Protein AF-A0A7U6KNL9-F1 (afdb_monomer_lite)

Sequence (280 aa):
MYNLFEADDAWLDKIEAFGQPPAIARVVELLAQQKLQDEEWSIAIENPKFKTLRSQWLRAWLLGAISHPNTAQYSGQFRGKLAENDYDLYEKLLVWFQAEKTQPNPLILATSKDIKVATSLAWPTDLTLWFQVIIFILEDTPSLPENIYPRVVDVFKVFQNLAINFENATQPSQVVIEFSSKILQIALDWLSEIEGIKDHPSTHNWQLVNDITGFKDALRNLIIVSANSNPTFIQTYLNRLLDLDEIPNEIFKHIIQLSGFIVQKHADLIVEFCLKKIIV

Foldseek 3Di:
DVVLVVCVLCSLVVCVVVVNDLVCLQVLLCVLLVCLVPLNLLVSLPPCSCVVDPVSNNLSNLQSLLQRPPNVVSVVSNVVSCPPPLNPSVLVSLVSCLVPQKDFQVVCCVPPVPRVNSVVLIAGNDVVSLVSVLVVCLVCVVPHAPQSVVSVLSSLSRLLSVLLPQVPDPDRDPSSLVSLVSSLVVLLLVLCCLVVQPPNDNPHDCVSHPCSPVSNLSSVCSQLSCCVVCVVSVVVNLVSQLPDQARDPVNLVSCVVSVVSNCVPCVVSNVSSVVRNVVD

pLDDT: mean 90.53, std 7.94, range [49.81, 98.31]

Secondary structure (DSSP, 8-state):
-HHHHTTGGGHHHHHHHTT--GGGHHHHHHHHHHHGGGSHHHHHTT-THHHHS-THHHHHHHHHHHT-TTGGGGHHHHHHHHTTGGGHHHHHHHHHHHHHSEE--HHHHHHT--HHHHHHT-EES-HHHHHHHHHHHHHHGGGS-GGGHHHHHHHHHHHHHHHHHHTTSSS--HHHHHHHHHHHHHHHHHHHHHTT-TT----S-GGG-TTHHHHHHHHHHHHHHTTTTSHHHHHHHHHHHHTSSS--HHHHHHHHHTHHHHHHHHHHHHHHHHHHHHH-

Structure (mmCIF, N/CA/C/O backbone):
data_AF-A0A7U6KNL9-F1
#
_entry.id   AF-A0A7U6KNL9-F1
#
loop_
_atom_site.group_PDB
_atom_site.id
_atom_site.type_symbol
_atom_site.label_atom_id
_atom_site.label_alt_id
_atom_site.label_comp_id
_atom_site.label_asym_id
_atom_site.label_entity_id
_atom_site.label_seq_id
_atom_site.pdbx_PDB_ins_code
_atom_site.Cartn_x
_atom_site.Cartn_y
_atom_site.Cartn_z
_atom_site.occupancy
_atom_site.B_iso_or_equiv
_atom_site.auth_seq_id
_atom_site.auth_comp_id
_atom_site.auth_asym_id
_atom_site.auth_atom_id
_atom_site.pdbx_PDB_model_num
ATOM 1 N N . MET A 1 1 ? 22.794 -10.786 -21.747 1.00 49.81 1 MET A N 1
ATOM 2 C CA . MET A 1 1 ? 23.034 -9.676 -20.801 1.00 49.81 1 MET A CA 1
ATOM 3 C C . MET A 1 1 ? 23.839 -8.573 -21.481 1.00 49.81 1 MET A C 1
ATOM 5 O O . MET A 1 1 ? 23.296 -7.491 -21.616 1.00 49.81 1 MET A O 1
ATOM 9 N N . TYR A 1 2 ? 25.024 -8.878 -22.032 1.00 54.47 2 TYR A N 1
ATOM 10 C CA . TYR A 1 2 ? 25.853 -7.948 -22.826 1.00 54.47 2 TYR A CA 1
ATOM 11 C C . TYR A 1 2 ? 25.083 -7.190 -23.932 1.00 54.47 2 TYR A C 1
ATOM 13 O O . TYR A 1 2 ? 25.152 -5.971 -24.013 1.00 54.47 2 TYR A O 1
ATOM 21 N N . ASN A 1 3 ? 24.225 -7.881 -24.692 1.00 60.50 3 ASN A N 1
ATOM 22 C CA . ASN A 1 3 ? 23.563 -7.274 -25.854 1.00 60.50 3 ASN A CA 1
ATOM 23 C C . ASN A 1 3 ? 22.540 -6.161 -25.560 1.00 60.50 3 ASN A C 1
ATOM 25 O O . ASN A 1 3 ? 22.215 -5.440 -26.500 1.00 60.50 3 ASN A O 1
ATOM 29 N N . LEU A 1 4 ? 21.974 -6.050 -24.347 1.00 66.44 4 LEU A N 1
ATOM 30 C CA . LEU A 1 4 ? 21.009 -4.979 -24.026 1.00 66.44 4 LEU A CA 1
ATOM 31 C C . LEU A 1 4 ? 21.718 -3.709 -23.555 1.00 66.44 4 LEU A C 1
ATOM 33 O O . LEU A 1 4 ? 21.306 -2.629 -23.951 1.00 66.44 4 LEU A O 1
ATOM 37 N N . PHE A 1 5 ? 22.807 -3.844 -22.794 1.00 63.31 5 PHE A N 1
ATOM 38 C CA . PHE A 1 5 ? 23.654 -2.709 -22.422 1.00 63.31 5 PHE A CA 1
ATOM 39 C C . PHE A 1 5 ? 24.341 -2.093 -23.647 1.00 63.31 5 PHE A C 1
ATOM 41 O O . PHE A 1 5 ? 24.381 -0.882 -23.763 1.00 63.31 5 PHE A O 1
ATOM 48 N N . GLU A 1 6 ? 24.779 -2.908 -24.612 1.00 65.88 6 GLU A N 1
ATOM 49 C CA . GLU A 1 6 ? 25.319 -2.426 -25.899 1.00 65.88 6 GLU A CA 1
ATOM 50 C C . GLU A 1 6 ? 24.247 -1.904 -26.871 1.00 65.88 6 GLU A C 1
ATOM 52 O O . GLU A 1 6 ? 24.549 -1.536 -28.003 1.00 65.88 6 GLU A O 1
ATOM 57 N N . ALA A 1 7 ? 22.962 -2.000 -26.523 1.00 65.56 7 ALA A N 1
ATOM 58 C CA . ALA A 1 7 ? 21.892 -1.518 -27.389 1.00 65.56 7 ALA A CA 1
ATOM 59 C C . ALA A 1 7 ? 21.593 -0.032 -27.208 1.00 65.56 7 ALA A C 1
ATOM 61 O O . ALA A 1 7 ? 20.783 0.475 -27.981 1.00 65.56 7 ALA A O 1
ATOM 62 N N . ASP A 1 8 ? 22.184 0.606 -26.192 1.00 72.56 8 ASP A N 1
ATOM 63 C CA . ASP A 1 8 ? 21.869 1.963 -25.752 1.00 72.56 8 ASP A CA 1
ATOM 64 C C . ASP A 1 8 ? 20.350 2.202 -25.787 1.00 72.56 8 ASP A C 1
ATOM 66 O O . ASP A 1 8 ? 19.601 1.466 -25.140 1.00 72.56 8 ASP A O 1
ATOM 70 N N . ASP A 1 9 ? 19.872 3.150 -26.591 1.00 73.19 9 ASP A N 1
ATOM 71 C CA . ASP A 1 9 ? 18.456 3.530 -26.673 1.00 73.19 9 ASP A CA 1
ATOM 72 C C . ASP A 1 9 ? 17.565 2.523 -27.431 1.00 73.19 9 ASP A C 1
ATOM 74 O O . ASP A 1 9 ? 16.339 2.556 -27.312 1.00 73.19 9 ASP A O 1
ATOM 78 N N . ALA A 1 10 ? 18.154 1.582 -28.179 1.00 83.00 10 ALA A N 1
ATOM 79 C CA . ALA A 1 10 ? 17.441 0.597 -29.005 1.00 83.00 10 ALA A CA 1
ATOM 80 C C . ALA A 1 10 ? 17.184 -0.745 -28.287 1.00 83.00 10 ALA A C 1
ATOM 82 O O . ALA A 1 10 ? 16.854 -1.761 -28.914 1.00 83.00 10 ALA A O 1
ATOM 83 N N . TRP A 1 11 ? 17.344 -0.800 -26.962 1.00 87.88 11 TRP A N 1
ATOM 84 C CA . TRP A 1 11 ? 17.185 -2.039 -26.194 1.00 87.88 11 TRP A CA 1
ATOM 85 C C . TRP A 1 11 ? 15.771 -2.636 -26.301 1.00 87.88 11 TRP A C 1
ATOM 87 O O . TRP A 1 11 ? 15.637 -3.858 -26.379 1.00 87.88 11 TRP A O 1
ATOM 97 N N . LEU A 1 12 ? 14.725 -1.804 -26.388 1.00 89.00 12 LEU A N 1
ATOM 98 C CA . LEU A 1 12 ? 13.336 -2.253 -26.564 1.00 89.00 12 LEU A CA 1
ATOM 99 C C . LEU A 1 12 ? 13.120 -2.977 -27.904 1.00 89.00 12 LEU A C 1
ATOM 101 O O . LEU A 1 12 ? 12.420 -3.991 -27.943 1.00 89.00 12 LEU A O 1
ATOM 105 N N . ASP A 1 13 ? 13.776 -2.532 -28.979 1.00 89.19 13 ASP A N 1
ATOM 106 C CA . ASP A 1 13 ? 13.714 -3.196 -30.288 1.00 89.19 13 ASP A CA 1
ATOM 107 C C . ASP A 1 13 ? 14.408 -4.558 -30.264 1.00 89.19 13 ASP A C 1
ATOM 109 O O . ASP A 1 13 ? 13.907 -5.533 -30.829 1.00 89.19 13 ASP A O 1
ATOM 113 N N . LYS A 1 14 ? 15.530 -4.670 -29.542 1.00 87.94 14 LYS A N 1
ATOM 114 C CA . LYS A 1 14 ? 16.179 -5.970 -29.329 1.00 87.94 14 LYS A CA 1
ATOM 115 C C . LYS A 1 14 ? 15.264 -6.923 -28.559 1.00 87.94 14 LYS A C 1
ATOM 117 O O . LYS A 1 14 ? 15.165 -8.091 -28.928 1.00 87.94 14 LYS A O 1
ATOM 122 N N . ILE A 1 15 ? 14.573 -6.451 -27.519 1.00 88.19 15 ILE A N 1
ATOM 123 C CA . ILE A 1 15 ? 13.612 -7.272 -26.764 1.00 88.19 15 ILE A CA 1
ATOM 124 C C . ILE A 1 15 ? 12.489 -7.797 -27.664 1.00 88.19 15 ILE A C 1
ATOM 126 O O . ILE A 1 15 ? 12.127 -8.975 -27.567 1.00 88.19 15 ILE A O 1
ATOM 130 N N . GLU A 1 16 ? 11.954 -6.945 -28.538 1.00 89.94 16 GLU A N 1
ATOM 131 C CA . GLU A 1 16 ? 10.941 -7.331 -29.519 1.00 89.94 16 GLU A CA 1
ATOM 132 C C . GLU A 1 16 ? 11.472 -8.397 -30.486 1.00 89.94 16 GLU A C 1
ATOM 134 O O . GLU A 1 16 ? 10.843 -9.446 -30.641 1.00 89.94 16 GLU A O 1
ATOM 139 N N . ALA A 1 17 ? 12.666 -8.185 -31.048 1.00 88.81 17 ALA A N 1
ATOM 140 C CA . ALA A 1 17 ? 13.315 -9.118 -31.969 1.00 88.81 17 ALA A CA 1
ATOM 141 C C . ALA A 1 17 ? 13.610 -10.490 -31.332 1.00 88.81 17 ALA A C 1
ATOM 143 O O . ALA A 1 17 ? 13.529 -11.517 -32.005 1.00 88.81 17 ALA A O 1
ATOM 144 N N . PHE A 1 18 ? 13.903 -10.531 -30.028 1.00 86.25 18 PHE A N 1
ATOM 145 C CA . PHE A 1 18 ? 14.090 -11.779 -29.278 1.00 86.25 18 PHE A CA 1
ATOM 146 C C . PHE A 1 18 ? 12.775 -12.463 -28.861 1.00 86.25 18 PHE A C 1
ATOM 148 O O . PHE A 1 18 ? 12.814 -13.487 -28.178 1.00 86.25 18 PHE A O 1
ATOM 155 N N . GLY A 1 19 ? 11.610 -11.928 -29.240 1.00 86.94 19 GLY A N 1
ATOM 156 C CA . GLY A 1 19 ? 10.308 -12.521 -28.923 1.00 86.94 19 GLY A CA 1
ATOM 157 C C . GLY A 1 19 ? 9.830 -12.273 -27.488 1.00 86.94 19 GLY A C 1
ATOM 158 O O . GLY A 1 19 ? 8.930 -12.963 -27.010 1.00 86.94 19 GLY A O 1
ATOM 159 N N . GLN A 1 20 ? 10.400 -11.280 -26.798 1.00 89.06 20 GLN A N 1
ATOM 160 C CA . GLN A 1 20 ? 9.985 -10.836 -25.463 1.00 89.06 20 GLN A CA 1
ATOM 161 C C . GLN A 1 20 ? 10.053 -11.916 -24.343 1.00 89.06 20 GLN A C 1
ATOM 163 O O . GLN A 1 20 ? 9.076 -12.094 -23.602 1.00 89.06 20 GLN A O 1
ATOM 168 N N . PRO A 1 21 ? 11.184 -12.630 -24.157 1.00 87.75 21 PRO A N 1
ATOM 169 C CA . PRO A 1 21 ? 11.292 -13.700 -23.163 1.00 87.75 21 PRO A CA 1
ATOM 170 C C . PRO A 1 21 ? 11.247 -13.152 -21.720 1.00 87.75 21 PRO A C 1
ATOM 172 O O . PRO A 1 21 ? 12.104 -12.356 -21.360 1.00 87.75 21 PRO A O 1
ATOM 175 N N . PRO A 1 22 ? 10.338 -13.593 -20.828 1.00 85.50 22 PRO A N 1
ATOM 176 C CA . PRO A 1 22 ? 10.227 -13.033 -19.469 1.00 85.50 22 PRO A CA 1
ATOM 177 C C . PRO A 1 22 ? 11.512 -13.099 -18.626 1.00 85.50 22 PRO A C 1
ATOM 179 O O . PRO A 1 22 ? 11.735 -12.248 -17.772 1.00 85.50 22 PRO A O 1
ATOM 182 N N . ALA A 1 23 ? 12.394 -14.066 -18.899 1.00 86.31 23 ALA A N 1
ATOM 183 C CA . ALA A 1 23 ? 13.652 -14.263 -18.177 1.00 86.31 23 ALA A CA 1
ATOM 184 C C . ALA A 1 23 ? 14.606 -13.050 -18.213 1.00 86.31 23 ALA A C 1
ATOM 186 O O . ALA A 1 23 ? 15.488 -12.951 -17.363 1.00 86.31 23 ALA A O 1
ATOM 187 N N . ILE A 1 24 ? 14.446 -12.120 -19.165 1.00 87.81 24 ILE A N 1
ATOM 188 C CA . ILE A 1 24 ? 15.280 -10.908 -19.234 1.00 87.81 24 ILE A CA 1
ATOM 189 C C . ILE A 1 24 ? 14.706 -9.720 -18.447 1.00 87.81 24 ILE A C 1
ATOM 191 O O . ILE A 1 24 ? 15.348 -8.673 -18.419 1.00 87.81 24 ILE A O 1
ATOM 195 N N . ALA A 1 25 ? 13.551 -9.856 -17.781 1.00 90.19 25 ALA A N 1
ATOM 196 C CA . ALA A 1 25 ? 12.958 -8.780 -16.978 1.00 90.19 25 ALA A CA 1
ATOM 197 C C . ALA A 1 25 ? 13.943 -8.227 -15.938 1.00 90.19 25 ALA A C 1
ATOM 199 O O . ALA A 1 25 ? 14.099 -7.016 -15.824 1.00 90.19 25 ALA A O 1
ATOM 200 N N . ARG A 1 26 ? 14.718 -9.103 -15.285 1.00 91.00 26 ARG A N 1
ATOM 201 C CA . ARG A 1 26 ? 15.759 -8.681 -14.340 1.00 91.00 26 ARG A CA 1
ATOM 202 C C . ARG A 1 26 ? 16.843 -7.809 -14.983 1.00 91.00 26 ARG A C 1
ATOM 204 O O . ARG A 1 26 ? 17.383 -6.926 -14.331 1.00 91.00 26 ARG A O 1
ATOM 211 N N . VAL A 1 27 ? 17.171 -8.036 -16.255 1.00 91.44 27 VAL A N 1
ATOM 212 C CA . VAL A 1 27 ? 18.142 -7.197 -16.977 1.00 91.44 27 VAL A CA 1
ATOM 213 C C . VAL A 1 27 ? 17.560 -5.807 -17.228 1.00 91.44 27 VAL A C 1
ATOM 215 O O . VAL A 1 27 ? 18.276 -4.825 -17.090 1.00 91.44 27 VAL A O 1
ATOM 218 N N . VAL A 1 28 ? 16.264 -5.723 -17.537 1.00 93.31 28 VAL A N 1
ATOM 219 C CA . VAL A 1 28 ? 15.553 -4.446 -17.693 1.00 93.31 28 VAL A CA 1
ATOM 220 C C . VAL 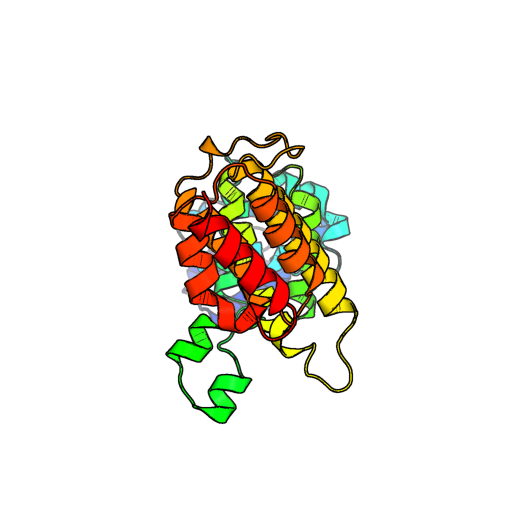A 1 28 ? 15.478 -3.689 -16.369 1.00 93.31 28 VAL A C 1
ATOM 222 O O . VAL A 1 28 ? 15.725 -2.489 -16.356 1.00 93.31 28 VAL A O 1
ATOM 225 N N . GLU A 1 29 ? 15.217 -4.376 -15.252 1.00 94.38 29 GLU A N 1
ATOM 226 C CA . GLU A 1 29 ? 15.249 -3.756 -13.921 1.00 94.38 29 GLU A CA 1
ATOM 227 C C . GLU A 1 29 ? 16.629 -3.155 -13.606 1.00 94.38 29 GLU A C 1
ATOM 229 O O . GLU A 1 29 ? 16.718 -2.022 -13.142 1.00 94.38 29 GLU A O 1
ATOM 234 N N . LEU A 1 30 ? 17.711 -3.892 -13.886 1.00 92.75 30 LEU A N 1
ATOM 235 C CA . LEU A 1 30 ? 19.083 -3.415 -13.674 1.00 92.75 30 LEU A CA 1
ATOM 236 C C . LEU A 1 30 ? 19.443 -2.251 -14.606 1.00 92.75 30 LEU A C 1
ATOM 238 O O . LEU A 1 30 ? 20.117 -1.314 -14.182 1.00 92.75 30 LEU A O 1
ATOM 242 N N . LEU A 1 31 ? 18.978 -2.286 -15.857 1.00 92.44 31 LEU A N 1
ATOM 243 C CA . LEU A 1 31 ? 19.151 -1.174 -16.788 1.00 92.44 31 LEU A CA 1
ATOM 244 C C . LEU A 1 31 ? 18.415 0.075 -16.286 1.00 92.44 31 LEU A C 1
ATOM 246 O O . LEU A 1 31 ? 18.989 1.157 -16.302 1.00 92.44 31 LEU A O 1
ATOM 250 N N . ALA A 1 32 ? 17.188 -0.073 -15.781 1.00 93.62 32 ALA A N 1
ATOM 251 C CA . ALA A 1 32 ? 16.436 1.035 -15.199 1.00 93.62 32 ALA A CA 1
ATOM 252 C C . ALA A 1 32 ? 17.157 1.647 -13.992 1.00 93.62 32 ALA A C 1
ATOM 254 O O . ALA A 1 32 ? 17.228 2.866 -13.876 1.00 93.62 32 ALA A O 1
ATOM 255 N N . GLN A 1 33 ? 17.736 0.808 -13.128 1.00 92.88 33 GLN A N 1
ATOM 256 C CA . GLN A 1 33 ? 18.556 1.250 -11.997 1.00 92.88 33 GLN A CA 1
ATOM 257 C C . GLN A 1 33 ? 19.766 2.063 -12.447 1.00 92.88 33 GLN A C 1
ATOM 259 O O . GLN A 1 33 ? 20.030 3.120 -11.884 1.00 92.88 33 GLN A O 1
ATOM 264 N N . GLN A 1 34 ? 20.487 1.591 -13.463 1.00 91.12 34 GLN A N 1
ATOM 265 C CA . GLN A 1 34 ? 21.631 2.318 -14.002 1.00 91.12 34 GLN A CA 1
ATOM 266 C C . GLN A 1 34 ? 21.198 3.660 -14.605 1.00 91.12 34 GLN A C 1
ATOM 268 O O . GLN A 1 34 ? 21.754 4.695 -14.264 1.00 91.12 34 GLN A O 1
ATOM 273 N N . LYS A 1 35 ? 20.176 3.648 -15.465 1.00 90.88 35 LYS A N 1
ATOM 274 C CA . LYS A 1 35 ? 19.703 4.832 -16.198 1.00 90.88 35 LYS A CA 1
ATOM 275 C C . LYS A 1 35 ? 19.057 5.875 -15.285 1.00 90.88 35 LYS A C 1
ATOM 277 O O . LYS A 1 35 ? 18.982 7.043 -15.650 1.00 90.88 35 LYS A O 1
ATOM 282 N N . LEU A 1 36 ? 18.626 5.475 -14.087 1.00 91.81 36 LEU A N 1
ATOM 283 C CA . LEU A 1 36 ? 18.156 6.402 -13.061 1.00 91.81 36 LEU A CA 1
ATOM 284 C C . LEU A 1 36 ? 19.279 7.328 -12.573 1.00 91.81 36 LEU A C 1
ATOM 286 O O . LEU A 1 36 ? 18.993 8.415 -12.087 1.00 91.81 36 LEU A O 1
ATOM 290 N N . GLN A 1 37 ? 20.550 6.947 -12.712 1.00 87.88 37 GLN A N 1
ATOM 291 C CA . GLN A 1 37 ? 21.666 7.768 -12.237 1.00 87.88 37 GLN A CA 1
ATOM 292 C C . GLN A 1 37 ? 21.904 9.018 -13.100 1.00 87.88 37 GLN A C 1
ATOM 294 O O . GLN A 1 37 ? 22.366 10.025 -12.568 1.00 87.88 37 GLN A O 1
ATOM 299 N N . ASP A 1 38 ? 21.513 8.974 -14.379 1.00 80.81 38 ASP A N 1
ATOM 300 C CA . ASP A 1 38 ? 21.922 9.937 -15.412 1.00 80.81 38 ASP A CA 1
ATOM 301 C C . ASP A 1 38 ? 20.737 10.682 -16.075 1.00 80.81 38 ASP A C 1
ATOM 303 O O . ASP A 1 38 ? 20.850 11.143 -17.204 1.00 80.81 38 ASP A O 1
ATOM 307 N N . GLU A 1 39 ? 19.568 10.774 -15.424 1.00 80.19 39 GLU A N 1
ATOM 308 C CA . GLU A 1 39 ? 18.302 11.350 -15.960 1.00 80.19 39 GLU A CA 1
ATOM 309 C C . GLU A 1 39 ? 17.701 10.642 -17.192 1.00 80.19 39 GLU A C 1
ATOM 311 O O . GLU A 1 39 ? 16.533 10.841 -17.544 1.00 80.19 39 GLU A O 1
ATOM 316 N N . GLU A 1 40 ? 18.449 9.727 -17.805 1.00 87.62 40 GLU A N 1
ATOM 317 C CA . GLU A 1 40 ? 18.028 8.928 -18.953 1.00 87.62 40 GLU A CA 1
ATOM 318 C C . GLU A 1 40 ? 16.816 8.039 -18.646 1.00 87.62 40 GLU A C 1
ATOM 320 O O . GLU A 1 40 ? 16.051 7.699 -19.552 1.00 87.62 40 GLU A O 1
ATOM 325 N N . TRP A 1 41 ? 16.590 7.689 -17.373 1.00 92.94 41 TRP A N 1
ATOM 326 C CA . TRP A 1 41 ? 15.425 6.900 -16.979 1.00 92.94 41 TRP A CA 1
ATOM 327 C C . TRP A 1 41 ? 14.098 7.573 -17.349 1.00 92.94 41 TRP A C 1
ATOM 329 O O . TRP A 1 41 ? 13.222 6.935 -17.949 1.00 92.94 41 TRP A O 1
ATOM 339 N N . SER A 1 42 ? 13.974 8.865 -17.034 1.00 90.56 42 SER A N 1
ATOM 340 C CA . SER A 1 42 ? 12.768 9.661 -17.289 1.00 90.56 42 SER A CA 1
ATOM 341 C C . SER A 1 42 ? 12.554 9.940 -18.776 1.00 90.56 42 SER A C 1
ATOM 343 O O . SER A 1 42 ? 11.420 10.136 -19.203 1.00 90.56 42 SER A O 1
ATOM 345 N N . ILE A 1 43 ? 13.622 9.935 -19.578 1.00 89.81 43 ILE A N 1
ATOM 346 C CA . ILE A 1 43 ? 13.536 10.065 -21.039 1.00 89.81 43 ILE A CA 1
ATOM 347 C C . ILE A 1 43 ? 13.074 8.741 -21.651 1.00 89.81 43 ILE A C 1
ATOM 349 O O . ILE A 1 43 ? 12.146 8.706 -22.457 1.00 89.81 43 ILE A O 1
ATOM 353 N N . ALA A 1 44 ? 13.689 7.630 -21.248 1.00 90.31 44 ALA A N 1
ATOM 354 C CA . ALA A 1 44 ? 13.416 6.324 -21.831 1.00 90.31 44 ALA A CA 1
ATOM 355 C C . ALA A 1 44 ? 11.979 5.844 -21.576 1.00 90.31 44 ALA A C 1
ATOM 357 O O . ALA A 1 44 ? 11.415 5.166 -22.436 1.00 90.31 44 ALA A O 1
ATOM 358 N N . ILE A 1 45 ? 11.362 6.205 -20.442 1.00 91.75 45 ILE A N 1
ATOM 359 C CA . ILE A 1 45 ? 9.976 5.811 -20.129 1.00 91.75 45 ILE A CA 1
ATOM 360 C C . ILE A 1 45 ? 8.944 6.392 -21.114 1.00 91.75 45 ILE A C 1
ATOM 362 O O . ILE A 1 45 ? 7.878 5.805 -21.291 1.00 91.75 45 ILE A O 1
ATOM 366 N N . GLU A 1 46 ? 9.283 7.478 -21.818 1.00 90.56 46 GLU A N 1
ATOM 367 C CA . GLU A 1 46 ? 8.452 8.071 -22.876 1.00 90.56 46 GLU A CA 1
ATOM 368 C C . GLU A 1 46 ? 8.525 7.319 -24.209 1.00 90.56 46 GLU A C 1
ATOM 370 O O . GLU A 1 46 ? 7.807 7.646 -25.159 1.00 90.56 46 GLU A O 1
ATOM 375 N N . ASN A 1 47 ? 9.371 6.289 -24.311 1.00 91.88 47 ASN A N 1
ATOM 376 C CA . ASN A 1 47 ? 9.495 5.531 -25.542 1.00 91.88 47 ASN A CA 1
ATOM 377 C C . ASN A 1 47 ? 8.138 4.887 -25.910 1.00 91.88 47 ASN A C 1
ATOM 379 O O . ASN A 1 47 ? 7.609 4.062 -25.152 1.00 91.88 47 ASN A O 1
ATOM 383 N N . PRO A 1 48 ? 7.575 5.185 -27.099 1.00 91.12 48 PRO A N 1
ATOM 384 C CA . PRO A 1 48 ? 6.257 4.695 -27.497 1.00 91.12 48 PRO A CA 1
ATOM 385 C C . PRO A 1 48 ? 6.180 3.164 -27.573 1.00 91.12 48 PRO A C 1
ATOM 387 O O . PRO A 1 48 ? 5.084 2.608 -27.474 1.00 91.12 48 PRO A O 1
ATOM 390 N N . LYS A 1 49 ? 7.318 2.462 -27.679 1.00 91.31 49 LYS A N 1
ATOM 391 C CA . LYS A 1 49 ? 7.384 0.994 -27.638 1.00 91.31 49 LYS A CA 1
ATOM 392 C C . LYS A 1 49 ? 6.835 0.411 -26.338 1.00 91.31 49 LYS A C 1
ATOM 394 O O . LYS A 1 49 ? 6.287 -0.688 -26.367 1.00 91.31 49 LYS A O 1
ATOM 399 N N . PHE A 1 50 ? 6.878 1.129 -25.213 1.00 92.56 50 PHE A N 1
ATOM 400 C CA . PHE A 1 50 ? 6.233 0.659 -23.981 1.00 92.56 50 PHE A CA 1
ATOM 401 C C . PHE A 1 50 ? 4.711 0.488 -24.120 1.00 92.56 50 PHE A C 1
ATOM 403 O O . PHE A 1 50 ? 4.128 -0.310 -23.388 1.00 92.56 50 PHE A O 1
ATOM 410 N N . LYS A 1 51 ? 4.072 1.183 -25.073 1.00 88.81 51 LYS A N 1
ATOM 411 C CA . LYS A 1 51 ? 2.635 1.046 -25.369 1.00 88.81 51 LYS A CA 1
ATOM 412 C C . LYS A 1 51 ? 2.326 -0.118 -26.316 1.00 88.81 51 LYS A C 1
ATOM 414 O O . LYS A 1 51 ? 1.197 -0.595 -26.325 1.00 88.81 51 LYS A O 1
ATOM 419 N N . THR A 1 52 ? 3.295 -0.564 -27.119 1.00 91.69 52 THR A N 1
ATOM 420 C CA . THR A 1 52 ? 3.106 -1.642 -28.108 1.00 91.69 52 THR A CA 1
ATOM 421 C C . THR A 1 52 ? 3.608 -2.996 -27.615 1.00 91.69 52 THR A C 1
ATOM 423 O O . THR A 1 52 ? 3.100 -4.037 -28.030 1.00 91.69 52 THR A O 1
ATOM 426 N N . LEU A 1 53 ? 4.615 -3.002 -26.742 1.00 92.31 53 LEU A N 1
ATOM 427 C CA . LEU A 1 53 ? 5.166 -4.213 -26.150 1.00 92.31 53 LEU A CA 1
ATOM 428 C C . LEU A 1 53 ? 4.334 -4.678 -24.948 1.00 92.31 53 LEU A C 1
ATOM 430 O O . LEU A 1 53 ? 3.444 -3.985 -24.455 1.00 92.31 53 LEU A O 1
ATOM 434 N N . ARG A 1 54 ? 4.632 -5.883 -24.445 1.00 91.25 54 ARG A N 1
ATOM 435 C CA . ARG A 1 54 ? 3.988 -6.398 -23.230 1.00 91.25 54 ARG A CA 1
ATOM 436 C C . ARG A 1 54 ? 4.230 -5.444 -22.058 1.00 91.25 54 ARG A C 1
ATOM 438 O O . ARG A 1 54 ? 5.366 -5.045 -21.803 1.00 91.25 54 ARG A O 1
ATOM 445 N N . SER A 1 55 ? 3.186 -5.183 -21.271 1.00 92.94 55 SER A N 1
ATOM 446 C CA . SER A 1 55 ? 3.241 -4.301 -20.092 1.00 92.94 55 SER A CA 1
ATOM 447 C C . SER A 1 55 ? 4.296 -4.705 -19.056 1.00 92.94 55 SER A C 1
ATOM 449 O O . SER A 1 55 ? 4.750 -3.864 -18.285 1.00 92.94 55 SER A O 1
ATOM 451 N N . GLN A 1 56 ? 4.743 -5.967 -19.073 1.00 93.56 56 GLN A N 1
ATOM 452 C CA . GLN A 1 56 ? 5.838 -6.462 -18.237 1.00 93.56 56 GLN A CA 1
ATOM 453 C C . GLN A 1 56 ? 7.129 -5.637 -18.376 1.00 93.56 56 GLN A C 1
ATOM 455 O O . GLN A 1 56 ? 7.896 -5.567 -17.424 1.00 93.56 56 GLN A O 1
ATOM 460 N N . TRP A 1 57 ? 7.381 -5.010 -19.530 1.00 94.94 57 TRP A N 1
ATOM 461 C CA . TRP A 1 57 ? 8.599 -4.223 -19.743 1.00 94.94 57 TRP A CA 1
ATOM 462 C C . TRP A 1 57 ? 8.527 -2.860 -19.084 1.00 94.94 57 TRP A C 1
ATOM 464 O O . TRP A 1 57 ? 9.480 -2.471 -18.420 1.00 94.94 57 TRP A O 1
ATOM 474 N N . LEU A 1 58 ? 7.385 -2.177 -19.202 1.00 95.81 58 LEU A N 1
ATOM 475 C CA . LEU A 1 58 ? 7.144 -0.941 -18.463 1.00 95.81 58 LEU A CA 1
ATOM 476 C C . LEU A 1 58 ? 7.146 -1.217 -16.955 1.00 95.81 58 LEU A C 1
ATOM 478 O O . LEU A 1 58 ? 7.717 -0.448 -16.189 1.00 95.81 58 LEU A O 1
ATOM 482 N N . ARG A 1 59 ? 6.589 -2.361 -16.532 1.00 96.31 59 ARG A N 1
ATOM 483 C CA . ARG A 1 59 ? 6.665 -2.811 -15.140 1.00 96.31 59 ARG A CA 1
ATOM 484 C C . ARG A 1 59 ? 8.102 -3.010 -14.674 1.00 96.31 59 ARG A C 1
ATOM 486 O O . ARG A 1 59 ? 8.474 -2.427 -13.667 1.00 96.31 59 ARG A O 1
ATOM 493 N N . ALA A 1 60 ? 8.907 -3.790 -15.394 1.00 95.94 60 ALA A N 1
ATOM 494 C CA . ALA A 1 60 ? 10.307 -4.021 -15.037 1.00 95.94 60 ALA A CA 1
ATOM 495 C C . ALA A 1 60 ? 11.114 -2.711 -15.020 1.00 95.94 60 ALA A C 1
ATOM 497 O O . ALA A 1 60 ? 11.948 -2.511 -14.142 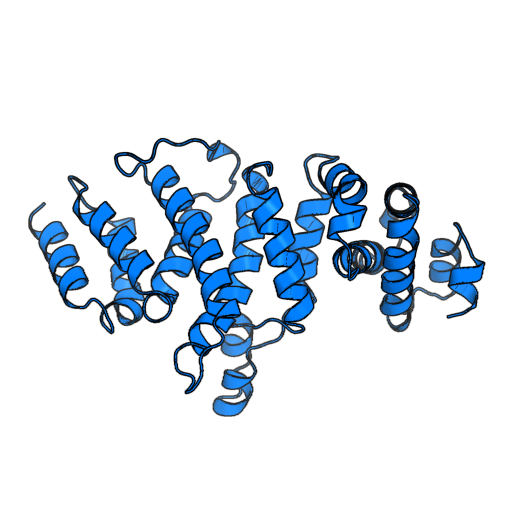1.00 95.94 60 ALA A O 1
ATOM 498 N N . TRP A 1 61 ? 10.828 -1.794 -15.948 1.00 95.88 61 TRP A N 1
ATOM 499 C CA . TRP A 1 61 ? 11.445 -0.470 -15.990 1.00 95.88 61 TRP A CA 1
ATOM 500 C C . TRP A 1 61 ? 11.115 0.375 -14.752 1.00 95.88 61 TRP A C 1
ATOM 502 O O . TRP A 1 61 ? 11.995 0.982 -14.143 1.00 95.88 61 TRP A O 1
ATOM 512 N N . LEU A 1 62 ? 9.844 0.383 -14.354 1.00 96.25 62 LEU A N 1
ATOM 513 C CA . LEU A 1 62 ? 9.343 1.161 -13.225 1.00 96.25 62 LEU A CA 1
ATOM 514 C C . LEU A 1 62 ? 9.768 0.565 -11.874 1.00 96.25 62 LEU A C 1
ATOM 516 O O . LEU A 1 62 ? 10.302 1.272 -11.021 1.00 96.25 62 LEU A O 1
ATOM 520 N N . LEU A 1 63 ? 9.584 -0.749 -11.697 1.00 96.12 63 LEU A N 1
ATOM 521 C CA . LEU A 1 63 ? 9.957 -1.461 -10.472 1.00 96.12 63 LEU A CA 1
ATOM 522 C C . LEU A 1 63 ? 11.477 -1.563 -10.299 1.00 96.12 63 LEU A C 1
ATOM 524 O O . LEU A 1 63 ? 11.966 -1.580 -9.170 1.00 96.12 63 LEU A O 1
ATOM 528 N N . GLY A 1 64 ? 12.235 -1.591 -11.398 1.00 95.12 64 GLY A N 1
ATOM 529 C CA . GLY A 1 64 ? 13.691 -1.514 -11.363 1.00 95.12 64 GLY A CA 1
ATOM 530 C C . GLY A 1 64 ? 14.172 -0.226 -10.704 1.00 95.12 64 GLY A C 1
ATOM 531 O O . GLY A 1 64 ? 14.944 -0.293 -9.747 1.00 95.12 64 GLY A O 1
ATOM 532 N N . ALA A 1 65 ? 13.658 0.922 -11.155 1.00 94.62 65 ALA A N 1
ATOM 533 C CA . ALA A 1 65 ? 14.053 2.238 -10.654 1.00 94.62 65 ALA A CA 1
ATOM 534 C C . ALA A 1 65 ? 13.767 2.432 -9.161 1.00 94.62 65 ALA A C 1
ATOM 536 O O . ALA A 1 65 ? 14.691 2.755 -8.421 1.00 94.62 65 ALA A O 1
ATOM 537 N N . ILE A 1 66 ? 12.545 2.138 -8.691 1.00 94.50 66 ILE A N 1
ATOM 538 C CA . ILE A 1 66 ? 12.224 2.215 -7.251 1.00 94.50 66 ILE A CA 1
ATOM 539 C C . ILE A 1 66 ? 13.062 1.240 -6.414 1.00 94.50 66 ILE A C 1
ATOM 541 O O . ILE A 1 66 ? 13.184 1.429 -5.212 1.00 94.50 66 ILE A O 1
ATOM 545 N N . SER A 1 67 ? 13.636 0.197 -7.023 1.00 93.38 67 SER A N 1
ATOM 546 C CA . SER A 1 67 ? 14.506 -0.768 -6.341 1.00 93.38 67 SER A CA 1
ATOM 547 C C . SER A 1 67 ? 15.978 -0.340 -6.315 1.00 93.38 67 SER A C 1
ATOM 549 O O . SER A 1 67 ? 16.826 -1.113 -5.867 1.00 93.38 67 SER A O 1
ATOM 551 N N . HIS A 1 68 ? 16.319 0.853 -6.814 1.00 92.44 68 HIS A N 1
ATOM 552 C CA . HIS A 1 68 ? 17.686 1.361 -6.755 1.00 92.44 68 HIS A CA 1
ATOM 553 C C . HIS A 1 68 ? 18.085 1.622 -5.286 1.00 92.44 68 HIS A C 1
ATOM 555 O O . HIS A 1 68 ? 17.349 2.322 -4.588 1.00 92.44 68 HIS A O 1
ATOM 561 N N . PRO A 1 69 ? 19.243 1.144 -4.786 1.00 85.75 69 PRO A N 1
ATOM 562 C CA . PRO A 1 69 ? 19.613 1.292 -3.369 1.00 85.75 69 PRO A CA 1
ATOM 563 C C . PRO A 1 69 ? 19.637 2.745 -2.868 1.00 85.75 69 PRO A C 1
ATOM 565 O O . PRO A 1 69 ? 19.297 3.021 -1.724 1.00 85.75 69 PRO A O 1
ATOM 568 N N . ASN A 1 70 ? 19.984 3.683 -3.752 1.00 83.75 70 ASN A N 1
ATOM 569 C CA . ASN A 1 70 ? 20.004 5.121 -3.468 1.00 83.75 70 ASN A CA 1
ATOM 570 C C . ASN A 1 70 ? 18.852 5.867 -4.161 1.00 83.75 70 ASN A C 1
ATOM 572 O O . ASN A 1 70 ? 19.066 6.956 -4.683 1.00 83.75 70 ASN A O 1
ATOM 576 N N . THR A 1 71 ? 17.642 5.296 -4.235 1.00 82.19 71 THR A N 1
ATOM 577 C CA . THR A 1 71 ? 16.511 5.969 -4.920 1.00 82.19 71 THR A CA 1
ATOM 578 C C . THR A 1 71 ? 16.261 7.380 -4.373 1.00 82.19 71 THR A C 1
ATOM 580 O O . THR A 1 71 ? 15.959 8.287 -5.142 1.00 82.19 71 THR A O 1
ATOM 583 N N . ALA A 1 72 ? 16.488 7.605 -3.073 1.00 80.00 72 ALA A N 1
ATOM 584 C CA . ALA A 1 72 ? 16.397 8.928 -2.453 1.00 80.00 72 ALA A CA 1
ATOM 585 C C . ALA A 1 72 ? 17.319 9.981 -3.105 1.00 80.00 72 ALA A C 1
ATOM 587 O O . ALA A 1 72 ? 16.929 11.135 -3.240 1.00 80.00 72 ALA A O 1
ATOM 588 N N . GLN A 1 73 ? 18.514 9.595 -3.570 1.00 83.00 73 GLN A N 1
ATOM 589 C CA . GLN A 1 73 ? 19.445 10.505 -4.254 1.00 83.00 73 GLN A CA 1
ATOM 590 C C . GLN A 1 73 ? 18.893 10.984 -5.604 1.00 83.00 73 GLN A C 1
ATOM 592 O O . GLN A 1 73 ? 19.122 12.123 -6.001 1.00 83.00 73 GLN A O 1
ATOM 597 N N . TYR A 1 74 ? 18.149 10.122 -6.296 1.00 83.06 74 TYR A N 1
ATOM 598 C CA . TYR A 1 74 ? 17.601 10.384 -7.630 1.00 83.06 74 TYR A CA 1
ATOM 599 C C . TYR A 1 74 ? 16.111 10.723 -7.586 1.00 83.06 74 TYR A C 1
ATOM 601 O O . TYR A 1 74 ? 15.428 10.739 -8.611 1.00 83.06 74 TYR A O 1
ATOM 609 N N . SER A 1 75 ? 15.580 11.006 -6.396 1.00 75.69 75 SER A N 1
ATOM 610 C CA . SER A 1 75 ? 14.143 11.111 -6.218 1.00 75.69 75 SER A CA 1
ATOM 611 C C . SER A 1 75 ? 13.538 12.314 -6.926 1.00 75.69 75 SER A C 1
ATOM 613 O O . SER A 1 75 ? 12.367 12.261 -7.257 1.00 75.69 75 SER A O 1
ATOM 615 N N . GLY A 1 76 ? 14.301 13.385 -7.170 1.00 83.50 76 GLY A N 1
ATOM 616 C CA . GLY A 1 76 ? 13.797 14.575 -7.866 1.00 83.50 76 GLY A CA 1
ATOM 617 C C . GLY A 1 76 ? 13.283 14.253 -9.272 1.00 83.50 76 GLY A C 1
ATOM 618 O O . GLY A 1 76 ? 12.113 14.486 -9.566 1.00 83.50 76 GLY A O 1
ATOM 619 N N . GLN A 1 77 ? 14.127 13.642 -10.111 1.00 87.00 77 GLN A N 1
ATOM 620 C CA . GLN A 1 77 ? 13.737 13.217 -11.463 1.00 87.00 77 GLN A CA 1
ATOM 621 C C . GLN A 1 77 ? 12.665 12.120 -11.438 1.00 87.00 77 GLN A C 1
ATOM 623 O O . GLN A 1 77 ? 11.737 12.151 -12.242 1.00 87.00 77 GLN A O 1
ATOM 628 N N . PHE A 1 78 ? 12.766 11.175 -10.497 1.00 92.00 78 PHE A N 1
ATOM 629 C CA . PHE A 1 78 ? 11.858 10.038 -10.420 1.00 92.00 78 PHE A CA 1
ATOM 630 C C . PHE A 1 78 ? 10.461 10.495 -9.999 1.00 92.00 78 PHE A C 1
ATOM 632 O O . PHE A 1 78 ? 9.500 10.278 -10.727 1.00 92.00 78 PHE A O 1
ATOM 639 N N . ARG A 1 79 ? 10.349 11.219 -8.879 1.00 91.75 79 ARG A N 1
ATOM 640 C CA . ARG A 1 79 ? 9.085 11.776 -8.369 1.00 91.75 79 ARG A CA 1
ATOM 641 C C . ARG A 1 79 ? 8.475 12.768 -9.342 1.00 91.75 79 ARG A C 1
ATOM 643 O O . ARG A 1 79 ? 7.281 12.680 -9.603 1.00 91.75 79 ARG A O 1
ATOM 650 N N . GLY A 1 80 ? 9.294 13.655 -9.915 1.00 92.00 80 GLY A N 1
ATOM 651 C CA . GLY A 1 80 ? 8.843 14.601 -10.933 1.00 92.00 80 GLY A CA 1
ATOM 652 C C . GLY A 1 80 ? 8.167 13.881 -12.094 1.00 92.00 80 GLY A C 1
ATOM 653 O O . GLY A 1 80 ? 7.056 14.239 -12.471 1.00 92.00 80 GLY A O 1
ATOM 654 N N . LYS A 1 81 ? 8.779 12.794 -12.576 1.00 94.38 81 LYS A N 1
ATOM 655 C CA . LYS A 1 81 ? 8.212 11.993 -13.658 1.00 94.38 81 LYS A CA 1
ATOM 656 C C . LYS A 1 81 ? 6.959 11.217 -13.252 1.00 94.38 81 LYS A C 1
ATOM 658 O O . LYS A 1 81 ? 6.034 11.103 -14.048 1.00 94.38 81 LYS A O 1
ATOM 663 N N . LEU A 1 82 ? 6.911 10.685 -12.029 1.00 95.38 82 LEU A N 1
ATOM 664 C CA . LEU A 1 82 ? 5.731 9.975 -11.528 1.00 95.38 82 LEU A CA 1
ATOM 665 C C . LEU A 1 82 ? 4.521 10.892 -11.316 1.00 95.38 82 LEU A C 1
ATOM 667 O O . LEU A 1 82 ? 3.403 10.394 -11.386 1.00 95.38 82 LEU A O 1
ATOM 671 N N . ALA A 1 83 ? 4.739 12.183 -11.054 1.00 94.94 83 ALA A N 1
ATOM 672 C CA . ALA A 1 83 ? 3.684 13.176 -10.853 1.00 94.94 83 ALA A CA 1
ATOM 673 C C . ALA A 1 83 ? 3.064 13.696 -12.166 1.00 94.94 83 ALA A C 1
ATOM 675 O O . ALA A 1 83 ? 2.021 14.350 -12.150 1.00 94.94 83 ALA A O 1
ATOM 676 N N . GLU A 1 84 ? 3.684 13.422 -13.316 1.00 94.81 84 GLU A N 1
ATOM 677 C CA . GLU A 1 84 ? 3.115 13.770 -14.618 1.00 94.81 84 GLU A CA 1
ATOM 678 C C . GLU A 1 84 ? 1.844 12.961 -14.923 1.00 94.81 84 GLU A C 1
ATOM 680 O O . GLU A 1 84 ? 1.609 11.891 -14.363 1.00 94.81 84 GLU A O 1
ATOM 685 N N . ASN A 1 85 ? 1.040 13.452 -15.874 1.00 93.38 85 ASN A N 1
ATOM 686 C CA . ASN A 1 85 ? -0.150 12.761 -16.387 1.00 93.38 85 ASN A CA 1
ATOM 687 C C . ASN A 1 85 ? -1.103 12.277 -15.277 1.00 93.38 85 ASN A C 1
ATOM 689 O O . ASN A 1 85 ? -1.573 11.143 -15.321 1.00 93.38 85 ASN A O 1
ATOM 693 N N . ASP A 1 86 ? -1.368 13.145 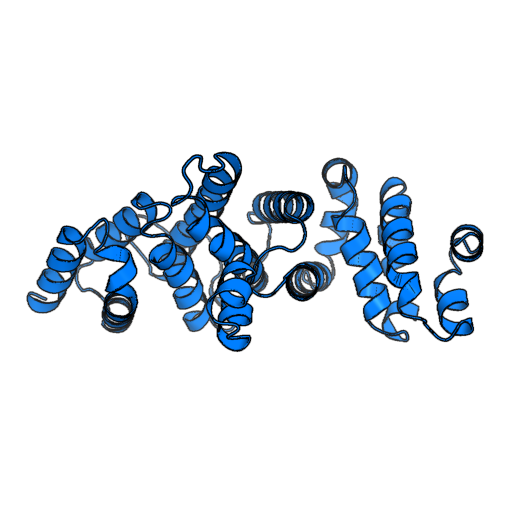-14.295 1.00 93.44 86 ASP A N 1
ATOM 694 C CA . ASP A 1 86 ? -2.265 12.863 -13.165 1.00 93.44 86 ASP A CA 1
ATOM 695 C C . ASP A 1 86 ? -1.853 11.616 -12.362 1.00 93.44 86 ASP A C 1
ATOM 697 O O . ASP A 1 86 ? -2.674 10.787 -11.979 1.00 93.44 86 ASP A O 1
ATOM 701 N N . TYR A 1 87 ? -0.546 11.464 -12.128 1.00 96.25 87 TYR A N 1
ATOM 702 C CA . TYR A 1 87 ? 0.022 10.396 -11.303 1.00 96.25 87 TYR A CA 1
ATOM 703 C C . TYR A 1 87 ? -0.231 8.964 -11.824 1.00 96.25 87 TYR A C 1
ATOM 705 O O . TYR A 1 87 ? -0.054 7.998 -11.081 1.00 96.25 87 TYR A O 1
ATOM 713 N N . ASP A 1 88 ? -0.558 8.779 -13.112 1.00 95.75 88 ASP A N 1
ATOM 714 C CA . ASP A 1 88 ? -0.809 7.456 -13.723 1.00 95.75 88 ASP A CA 1
ATOM 715 C C . ASP A 1 88 ? 0.373 6.480 -13.540 1.00 95.75 88 ASP A C 1
ATOM 717 O O . ASP A 1 88 ? 0.189 5.292 -13.248 1.00 95.75 88 ASP A O 1
ATOM 721 N N . LEU A 1 89 ? 1.612 6.971 -13.657 1.00 96.62 89 LEU A N 1
ATOM 722 C CA . LEU A 1 89 ? 2.802 6.155 -13.398 1.00 96.62 89 LEU A CA 1
ATOM 723 C C . LEU A 1 89 ? 2.971 5.830 -11.912 1.00 96.62 89 LEU A C 1
ATOM 725 O O . LEU A 1 89 ? 3.397 4.721 -11.586 1.00 96.62 89 LEU A O 1
ATOM 729 N N . TYR A 1 90 ? 2.620 6.755 -11.017 1.00 97.44 90 TYR A N 1
ATOM 730 C CA . TYR A 1 90 ? 2.631 6.508 -9.577 1.00 97.44 90 TYR A CA 1
ATOM 731 C C . TYR A 1 90 ? 1.622 5.419 -9.200 1.00 97.44 90 TYR A C 1
ATOM 733 O O . TYR A 1 90 ? 1.958 4.476 -8.483 1.00 97.44 90 TYR A O 1
ATOM 741 N N . GLU A 1 91 ? 0.399 5.489 -9.735 1.00 97.44 91 GLU A N 1
ATOM 742 C CA . GLU A 1 91 ? -0.622 4.471 -9.485 1.00 97.44 91 GLU A CA 1
ATOM 743 C C . GLU A 1 91 ? -0.137 3.089 -9.953 1.00 97.44 91 GLU A C 1
ATOM 745 O O . GLU A 1 91 ? -0.201 2.106 -9.207 1.00 97.44 91 GLU A O 1
ATOM 750 N N . LYS A 1 92 ? 0.432 3.015 -11.165 1.00 97.88 92 LYS A N 1
ATOM 751 C CA . LYS A 1 92 ? 1.025 1.783 -11.711 1.00 97.88 92 LYS A CA 1
ATOM 752 C C . LYS A 1 92 ? 2.171 1.260 -10.860 1.00 97.88 92 LYS A C 1
ATOM 754 O O . LYS A 1 92 ? 2.257 0.044 -10.678 1.00 97.88 92 LYS A O 1
ATOM 759 N N . LEU A 1 93 ? 3.027 2.143 -10.342 1.00 97.88 93 LEU A N 1
ATOM 760 C CA . LEU A 1 93 ? 4.111 1.775 -9.435 1.00 97.88 93 LEU A CA 1
ATOM 761 C C . LEU A 1 93 ? 3.543 1.042 -8.218 1.00 97.88 93 LEU A C 1
ATOM 763 O O . LEU A 1 93 ? 3.955 -0.086 -7.965 1.00 97.88 93 LEU A O 1
ATOM 767 N N . LEU A 1 94 ? 2.563 1.626 -7.523 1.00 98.31 94 LEU A N 1
ATOM 768 C CA . LEU A 1 94 ? 1.959 1.023 -6.329 1.00 98.31 94 LEU A CA 1
ATOM 769 C C . LEU A 1 94 ? 1.279 -0.317 -6.639 1.00 98.31 94 LEU A C 1
ATOM 771 O O . LEU A 1 94 ? 1.539 -1.319 -5.968 1.00 98.31 94 LEU A O 1
ATOM 775 N N . VAL A 1 95 ? 0.450 -0.351 -7.687 1.00 98.00 95 VAL A N 1
ATOM 776 C CA . VAL A 1 95 ? -0.312 -1.547 -8.078 1.00 98.00 95 VAL A CA 1
ATOM 777 C C . VAL A 1 95 ? 0.619 -2.684 -8.492 1.00 98.00 95 VAL A C 1
ATOM 779 O O . VAL A 1 95 ? 0.444 -3.824 -8.063 1.00 98.00 95 VAL A O 1
ATOM 782 N N . TRP A 1 96 ? 1.619 -2.408 -9.330 1.00 98.00 96 TRP A N 1
ATOM 783 C CA . TRP A 1 96 ? 2.541 -3.448 -9.777 1.00 98.00 96 TRP A CA 1
ATOM 784 C C . TRP A 1 96 ? 3.531 -3.859 -8.697 1.00 98.00 96 TRP A C 1
ATOM 786 O O . TRP A 1 96 ? 3.872 -5.039 -8.634 1.00 98.00 96 TRP A O 1
ATOM 796 N N . PHE A 1 97 ? 3.961 -2.929 -7.843 1.00 97.88 97 PHE A N 1
ATOM 797 C CA . PHE A 1 97 ? 4.818 -3.242 -6.708 1.00 97.88 97 PHE A CA 1
ATOM 798 C C . PHE A 1 97 ? 4.126 -4.228 -5.769 1.00 97.88 97 PHE A C 1
ATOM 800 O O . PHE A 1 97 ? 4.675 -5.294 -5.492 1.00 97.88 97 PHE A O 1
ATOM 807 N N . GLN A 1 98 ? 2.895 -3.915 -5.356 1.00 96.44 98 GLN A N 1
ATOM 808 C CA . GLN A 1 98 ? 2.092 -4.799 -4.518 1.00 96.44 98 GLN A CA 1
ATOM 809 C C . GLN A 1 98 ? 1.841 -6.149 -5.209 1.00 96.44 98 GLN A C 1
ATOM 811 O O . GLN A 1 98 ? 2.013 -7.196 -4.597 1.00 96.44 98 GLN A O 1
ATOM 816 N N . ALA A 1 99 ? 1.488 -6.157 -6.496 1.00 95.00 99 ALA A N 1
ATOM 817 C CA . ALA A 1 99 ? 1.203 -7.403 -7.203 1.00 95.00 99 ALA A CA 1
ATOM 818 C C . ALA A 1 99 ? 2.431 -8.324 -7.348 1.00 95.00 99 ALA A C 1
ATOM 820 O O . ALA A 1 99 ? 2.284 -9.545 -7.325 1.00 95.00 99 ALA A O 1
ATOM 821 N N . GLU A 1 100 ? 3.628 -7.763 -7.538 1.00 95.19 100 GLU A N 1
ATOM 822 C CA . GLU A 1 100 ? 4.833 -8.544 -7.840 1.00 95.19 100 GLU A CA 1
ATOM 823 C C . GLU A 1 100 ? 5.681 -8.860 -6.605 1.00 95.19 100 GLU A C 1
ATOM 825 O O . GLU A 1 100 ? 6.303 -9.921 -6.539 1.00 95.19 100 GLU A O 1
ATOM 830 N N . LYS A 1 101 ? 5.729 -7.953 -5.625 1.00 95.94 101 LYS A N 1
ATOM 831 C CA . LYS A 1 101 ? 6.602 -8.076 -4.448 1.00 95.94 101 LYS A CA 1
ATOM 832 C C . LYS A 1 101 ? 5.859 -8.613 -3.221 1.00 95.94 101 LYS A C 1
ATOM 834 O O . LYS A 1 101 ? 6.285 -8.403 -2.086 1.00 95.94 101 LYS A O 1
ATOM 839 N N . THR A 1 102 ? 4.764 -9.335 -3.437 1.00 96.38 102 THR A N 1
ATOM 840 C CA . THR A 1 102 ? 3.959 -9.977 -2.393 1.00 96.38 102 THR A CA 1
ATOM 841 C C . THR A 1 102 ? 3.934 -11.492 -2.583 1.00 96.38 102 THR A C 1
ATOM 843 O O . THR A 1 102 ? 3.874 -12.002 -3.699 1.00 96.38 102 THR A O 1
ATOM 846 N N . GLN A 1 103 ? 3.975 -12.227 -1.474 1.00 94.94 103 GLN A N 1
ATOM 847 C CA . GLN A 1 103 ? 3.864 -13.683 -1.424 1.00 94.94 103 GLN A CA 1
ATOM 848 C C . GLN A 1 103 ? 2.735 -14.099 -0.480 1.00 94.94 103 GLN A C 1
ATOM 850 O O . GLN A 1 103 ? 2.501 -13.420 0.523 1.00 94.94 103 GLN A O 1
ATOM 855 N N . PRO A 1 104 ? 2.048 -15.226 -0.741 1.00 94.25 104 PRO A N 1
ATOM 856 C CA . PRO A 1 104 ? 1.106 -15.778 0.224 1.00 94.25 104 PRO A CA 1
ATOM 857 C C . PRO A 1 104 ? 1.775 -15.986 1.587 1.00 94.25 104 PRO A C 1
ATOM 859 O O . PRO A 1 104 ? 2.954 -16.335 1.656 1.00 94.25 104 PRO A O 1
ATOM 862 N N . ASN A 1 105 ? 1.018 -15.791 2.666 1.00 92.69 105 ASN A N 1
ATOM 863 C CA . ASN A 1 105 ? 1.529 -15.876 4.028 1.00 92.69 105 ASN A CA 1
ATOM 864 C C . ASN A 1 105 ? 2.232 -17.226 4.289 1.00 92.69 105 ASN A C 1
ATOM 866 O O . ASN A 1 105 ? 1.563 -18.270 4.315 1.00 92.69 105 ASN A O 1
ATOM 870 N N . PRO A 1 106 ? 3.555 -17.230 4.531 1.00 90.69 106 PRO A N 1
ATOM 871 C CA . PRO A 1 106 ? 4.311 -18.468 4.672 1.00 90.69 106 PRO A CA 1
ATOM 872 C C . PRO A 1 106 ? 3.927 -19.250 5.935 1.00 90.69 106 PRO A C 1
ATOM 874 O O . PRO A 1 106 ? 3.967 -20.480 5.920 1.00 90.69 106 PRO A O 1
ATOM 877 N N . LEU A 1 107 ? 3.495 -18.575 7.007 1.00 89.06 107 LEU A N 1
ATOM 878 C CA . LEU A 1 107 ? 3.083 -19.231 8.253 1.00 89.06 107 LEU A CA 1
ATOM 879 C C . LEU A 1 107 ? 1.762 -19.991 8.087 1.00 89.06 107 LEU A C 1
ATOM 881 O O . LEU A 1 107 ? 1.614 -21.111 8.581 1.00 89.06 107 LEU A O 1
ATOM 885 N N . ILE A 1 108 ? 0.808 -19.420 7.349 1.00 88.25 108 ILE A N 1
ATOM 886 C CA . ILE A 1 108 ? -0.481 -20.071 7.065 1.00 88.25 108 ILE A CA 1
ATOM 887 C C . ILE A 1 108 ? -0.280 -21.259 6.123 1.00 88.25 108 ILE A C 1
ATOM 889 O O . ILE A 1 108 ? -0.847 -22.332 6.353 1.00 88.25 108 ILE A O 1
ATOM 893 N N . LEU A 1 1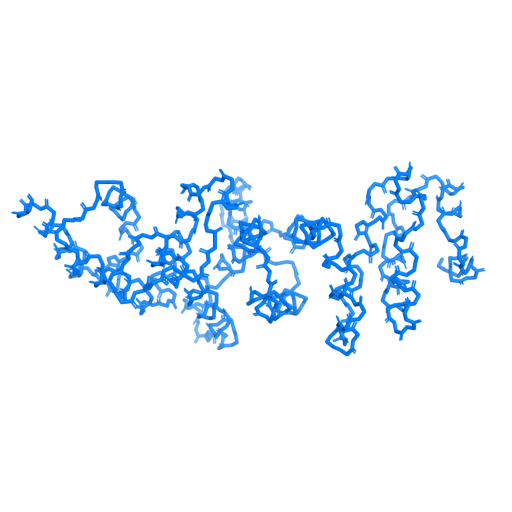09 ? 0.568 -21.101 5.099 1.00 89.94 109 LEU A N 1
ATOM 894 C CA . LEU A 1 109 ? 0.924 -22.198 4.199 1.00 89.94 109 LEU A CA 1
ATOM 895 C C . LEU A 1 109 ? 1.621 -23.350 4.934 1.00 89.94 109 LEU A C 1
ATOM 897 O O . LEU A 1 109 ? 1.356 -24.510 4.620 1.00 89.94 109 LEU A O 1
ATOM 901 N N . ALA A 1 110 ? 2.467 -23.049 5.922 1.00 89.06 110 ALA A N 1
ATOM 902 C CA . ALA A 1 110 ? 3.151 -24.065 6.719 1.00 89.06 110 ALA A CA 1
ATOM 903 C C . ALA A 1 110 ? 2.203 -24.838 7.654 1.00 89.06 110 ALA A C 1
ATOM 905 O O . ALA A 1 110 ? 2.417 -26.026 7.891 1.00 89.06 110 ALA A O 1
ATOM 906 N N . THR A 1 111 ? 1.161 -24.183 8.176 1.00 88.19 111 THR A N 1
ATOM 907 C CA . THR A 1 111 ? 0.261 -24.752 9.196 1.00 88.19 111 THR A CA 1
ATOM 908 C C . THR A 1 111 ? -0.993 -25.401 8.611 1.00 88.19 111 THR A C 1
ATOM 910 O O . THR A 1 111 ? -1.290 -26.552 8.921 1.00 88.19 111 THR A O 1
ATOM 913 N N . SER A 1 112 ? -1.731 -24.683 7.762 1.00 87.31 112 SER A N 1
ATOM 914 C CA . SER A 1 112 ? -3.041 -25.111 7.240 1.00 87.31 112 SER A CA 1
ATOM 915 C C . SER A 1 112 ? -3.024 -25.485 5.758 1.00 87.31 112 SER A C 1
ATOM 917 O O . SER A 1 112 ? -3.913 -26.201 5.300 1.00 87.31 112 SER A O 1
ATOM 919 N N . LYS A 1 113 ? -2.024 -25.003 5.003 1.00 85.44 113 LYS A N 1
ATOM 920 C CA . LYS A 1 113 ? -1.966 -25.063 3.529 1.00 85.44 113 LYS A CA 1
ATOM 921 C C . LYS A 1 113 ? -3.165 -24.407 2.823 1.00 85.44 113 LYS A C 1
ATOM 923 O O . LYS A 1 113 ? -3.339 -24.610 1.621 1.00 85.44 113 LYS A O 1
ATOM 928 N N . ASP A 1 114 ? -3.971 -23.605 3.525 1.00 91.25 114 ASP A N 1
ATOM 929 C CA . ASP A 1 114 ? -5.067 -22.862 2.906 1.00 91.25 114 ASP A CA 1
ATOM 930 C C . ASP A 1 114 ? -4.509 -21.694 2.086 1.00 91.25 114 ASP A C 1
ATOM 932 O O . ASP A 1 114 ? -4.133 -20.641 2.609 1.00 91.25 114 ASP A O 1
ATOM 936 N N . ILE A 1 115 ? -4.454 -21.896 0.769 1.00 91.19 115 ILE A N 1
ATOM 937 C CA . ILE A 1 115 ? -3.915 -20.905 -0.158 1.00 91.19 115 ILE A CA 1
ATOM 938 C C . ILE A 1 115 ? -4.773 -19.640 -0.218 1.00 91.19 115 ILE A C 1
ATOM 940 O O . ILE A 1 115 ? -4.229 -18.560 -0.411 1.00 91.19 115 ILE A O 1
ATOM 944 N N . LYS A 1 116 ? -6.095 -19.738 -0.016 1.00 91.50 116 LYS A N 1
ATOM 945 C CA . LYS A 1 116 ? -6.982 -18.570 -0.095 1.00 91.50 116 LYS A CA 1
ATOM 946 C C . LYS A 1 116 ? -6.720 -17.635 1.076 1.00 91.50 116 LYS A C 1
ATOM 948 O O . LYS A 1 116 ? -6.528 -16.440 0.865 1.00 91.50 116 LYS A O 1
ATOM 953 N N . VAL A 1 117 ? -6.648 -18.195 2.284 1.00 89.56 117 VAL A N 1
ATOM 954 C CA . VAL A 1 117 ? -6.365 -17.424 3.502 1.00 89.56 117 VAL A CA 1
ATOM 955 C C . VAL A 1 117 ? -4.930 -16.884 3.478 1.00 89.56 117 VAL A C 1
ATOM 957 O O . VAL A 1 117 ? -4.692 -15.726 3.828 1.00 89.56 117 VAL A O 1
ATOM 960 N N . ALA A 1 118 ? -3.968 -17.676 2.991 1.00 90.19 118 ALA A N 1
ATOM 961 C CA . ALA A 1 118 ? -2.589 -17.222 2.838 1.00 90.19 118 ALA A CA 1
ATOM 962 C C . ALA A 1 118 ? -2.459 -16.065 1.833 1.00 90.19 118 ALA A C 1
ATOM 964 O O . ALA A 1 118 ? -1.695 -15.133 2.078 1.00 90.19 118 ALA A O 1
ATOM 965 N N . THR A 1 119 ? -3.206 -16.093 0.727 1.00 90.38 119 THR A N 1
ATOM 966 C CA . THR A 1 119 ? -3.232 -14.996 -0.249 1.00 90.38 119 THR A CA 1
ATOM 967 C C . THR A 1 119 ? -3.939 -13.753 0.298 1.00 90.38 119 THR A C 1
ATOM 969 O O . THR A 1 119 ? -3.485 -12.649 0.021 1.00 90.38 119 THR A O 1
ATOM 972 N N . SER A 1 120 ? -4.999 -13.884 1.105 1.00 88.19 120 SER A N 1
ATOM 973 C CA . SER A 1 120 ? -5.653 -12.707 1.706 1.00 88.19 120 SER A CA 1
ATOM 974 C C . SER A 1 120 ? -4.799 -12.015 2.773 1.00 88.19 120 SER A C 1
ATOM 976 O O . SER A 1 120 ? -4.906 -10.807 2.955 1.00 88.19 120 SER A O 1
ATOM 978 N N . LEU A 1 121 ? -3.939 -12.768 3.465 1.00 89.81 121 LEU A N 1
ATOM 979 C CA . LEU A 1 121 ? -3.042 -12.267 4.516 1.00 89.81 121 LEU A CA 1
ATOM 980 C C . LEU A 1 121 ? -1.585 -12.221 4.048 1.00 89.81 121 LEU A C 1
ATOM 982 O O . LEU A 1 121 ? -0.664 -12.505 4.817 1.00 89.81 121 LEU A O 1
ATOM 986 N N . ALA A 1 122 ? -1.393 -11.917 2.765 1.00 92.69 122 ALA A N 1
ATOM 987 C CA . ALA A 1 122 ? -0.107 -11.990 2.100 1.00 92.69 122 ALA A CA 1
ATOM 988 C C . ALA A 1 122 ? 0.949 -11.065 2.722 1.00 92.69 122 ALA A C 1
ATOM 990 O O . ALA A 1 122 ? 0.628 -10.054 3.353 1.00 92.69 122 ALA A O 1
ATOM 991 N N . TRP A 1 123 ? 2.211 -11.450 2.539 1.00 94.25 123 TRP A N 1
ATOM 992 C CA . TRP A 1 123 ? 3.392 -10.823 3.122 1.00 94.25 123 TRP A CA 1
ATOM 993 C C . TRP A 1 123 ? 4.322 -10.247 2.046 1.00 94.25 123 TRP A C 1
ATOM 995 O O . TRP A 1 123 ? 4.306 -10.706 0.902 1.00 94.25 123 TRP A O 1
ATOM 1005 N N . PRO A 1 124 ? 5.193 -9.295 2.414 1.00 95.19 124 PRO A N 1
ATOM 1006 C CA . PRO A 1 124 ? 6.322 -8.879 1.587 1.00 95.19 124 PRO A CA 1
ATOM 1007 C C . PRO A 1 124 ? 7.229 -10.045 1.156 1.00 95.19 124 PRO A C 1
ATOM 1009 O O . PRO A 1 124 ? 7.517 -10.942 1.954 1.00 95.19 124 PRO A O 1
ATOM 1012 N N . THR A 1 125 ? 7.729 -10.020 -0.084 1.00 93.62 125 THR A N 1
ATOM 1013 C CA . THR A 1 125 ? 8.771 -10.957 -0.563 1.00 93.62 125 THR A CA 1
ATOM 1014 C C . THR A 1 125 ? 10.189 -10.519 -0.199 1.00 93.62 125 THR A C 1
ATOM 1016 O O . THR A 1 125 ? 11.050 -11.368 0.006 1.00 93.62 125 THR A O 1
ATOM 1019 N N . ASP A 1 126 ? 10.438 -9.208 -0.136 1.00 93.00 126 ASP A N 1
ATOM 1020 C CA . ASP A 1 126 ? 11.745 -8.595 0.142 1.00 93.00 126 ASP A CA 1
ATOM 1021 C C . ASP A 1 126 ? 11.560 -7.428 1.117 1.00 93.00 126 ASP A C 1
ATOM 1023 O O . ASP A 1 126 ? 11.101 -6.352 0.740 1.00 93.00 126 ASP A O 1
ATOM 1027 N N . LEU A 1 127 ? 11.894 -7.633 2.390 1.00 91.81 127 LEU A N 1
ATOM 1028 C CA . LEU A 1 127 ? 11.644 -6.622 3.417 1.00 91.81 127 LEU A CA 1
ATOM 1029 C C . LEU A 1 127 ? 12.417 -5.324 3.186 1.00 91.81 127 LEU A C 1
ATOM 1031 O O . LEU A 1 127 ? 11.876 -4.257 3.456 1.00 91.81 127 LEU A O 1
ATOM 1035 N N . THR A 1 128 ? 13.646 -5.392 2.673 1.00 92.50 128 THR A N 1
ATOM 1036 C CA . THR A 1 128 ? 14.470 -4.200 2.442 1.00 92.50 128 THR A CA 1
ATOM 1037 C C . THR A 1 128 ? 13.829 -3.306 1.393 1.00 92.50 128 THR A C 1
ATOM 1039 O O . THR A 1 128 ? 13.654 -2.108 1.626 1.00 92.50 128 THR A O 1
ATOM 1042 N N . LEU A 1 129 ? 13.409 -3.897 0.274 1.00 94.38 129 LEU A N 1
ATOM 1043 C CA . LEU A 1 129 ? 12.718 -3.156 -0.772 1.00 94.38 129 LEU A CA 1
ATOM 1044 C C . LEU A 1 129 ? 11.377 -2.597 -0.274 1.00 94.38 129 LEU A C 1
ATOM 1046 O O . LEU A 1 129 ? 11.036 -1.457 -0.572 1.00 94.38 129 LEU A O 1
ATOM 1050 N N . TRP A 1 130 ? 10.632 -3.363 0.524 1.00 96.25 130 TRP A N 1
ATOM 1051 C CA . TRP A 1 130 ? 9.382 -2.880 1.111 1.00 96.25 130 TRP A CA 1
ATOM 1052 C C . TRP A 1 130 ? 9.590 -1.690 2.042 1.00 96.25 130 TRP A C 1
ATOM 1054 O O . TRP A 1 130 ? 8.869 -0.709 1.907 1.00 96.25 130 TRP A O 1
ATOM 1064 N N . PHE A 1 131 ? 10.589 -1.715 2.928 1.00 94.12 131 PHE A N 1
ATOM 1065 C CA . PHE A 1 131 ? 10.911 -0.545 3.749 1.00 94.12 131 PHE A CA 1
ATOM 1066 C C . PHE A 1 131 ? 11.218 0.679 2.889 1.00 94.12 131 PHE A C 1
ATOM 1068 O O . PHE A 1 131 ? 10.698 1.756 3.163 1.00 94.12 131 PHE A O 1
ATOM 1075 N N . GLN A 1 132 ? 11.999 0.507 1.822 1.00 93.62 132 GLN A N 1
ATOM 1076 C CA . GLN A 1 132 ? 12.318 1.586 0.894 1.00 93.62 132 GLN A CA 1
ATOM 1077 C C . GLN A 1 132 ? 11.067 2.174 0.225 1.00 93.62 132 GLN A C 1
ATOM 1079 O O . GLN A 1 132 ? 10.917 3.394 0.191 1.00 93.62 132 GLN A O 1
ATOM 1084 N N . VAL A 1 133 ? 10.143 1.333 -0.251 1.00 95.38 133 VAL A N 1
ATOM 1085 C CA . VAL A 1 133 ? 8.881 1.802 -0.846 1.00 95.38 133 VAL A CA 1
ATOM 1086 C C . VAL A 1 133 ? 7.976 2.467 0.188 1.00 95.38 133 VAL A C 1
ATOM 1088 O O . VAL A 1 133 ? 7.366 3.486 -0.113 1.00 95.38 133 VAL A O 1
ATOM 1091 N N . ILE A 1 134 ? 7.909 1.953 1.418 1.00 96.19 134 ILE A N 1
ATOM 1092 C CA . ILE A 1 134 ? 7.122 2.601 2.471 1.00 96.19 134 ILE A CA 1
ATOM 1093 C C . ILE A 1 134 ? 7.710 3.976 2.815 1.00 96.19 134 ILE A C 1
ATOM 1095 O O . ILE A 1 134 ? 6.943 4.926 2.905 1.00 96.19 134 ILE A O 1
ATOM 1099 N N . ILE A 1 135 ? 9.036 4.125 2.942 1.00 94.38 135 ILE A N 1
ATOM 1100 C CA . ILE A 1 135 ? 9.668 5.449 3.122 1.00 94.38 135 ILE A CA 1
ATOM 1101 C C . ILE A 1 135 ? 9.271 6.376 1.973 1.00 94.38 135 ILE A C 1
ATOM 1103 O O . ILE A 1 135 ? 8.800 7.482 2.219 1.00 94.38 135 ILE A O 1
ATOM 1107 N N . PHE A 1 136 ? 9.415 5.899 0.735 1.00 94.12 136 PHE A N 1
ATOM 1108 C CA . PHE A 1 136 ? 9.090 6.661 -0.464 1.00 94.12 136 PHE A CA 1
ATOM 1109 C C . PHE A 1 136 ? 7.639 7.172 -0.452 1.00 94.12 136 PHE A C 1
ATOM 1111 O O . PHE A 1 136 ? 7.406 8.359 -0.660 1.00 94.12 136 PHE A O 1
ATOM 1118 N N . ILE A 1 137 ? 6.679 6.301 -0.128 1.00 95.81 137 ILE A N 1
ATOM 1119 C CA . ILE A 1 137 ? 5.258 6.654 -0.020 1.00 95.81 137 ILE A CA 1
ATOM 1120 C C . ILE A 1 137 ? 5.017 7.641 1.126 1.00 95.81 137 ILE A C 1
ATOM 1122 O O . ILE A 1 137 ? 4.310 8.628 0.937 1.00 95.81 137 ILE A O 1
ATOM 1126 N N . LEU A 1 138 ? 5.578 7.391 2.314 1.00 95.19 138 LEU A N 1
ATOM 1127 C CA . LEU A 1 138 ? 5.387 8.249 3.489 1.00 95.19 138 LEU A CA 1
ATOM 1128 C C . LEU A 1 138 ? 5.902 9.675 3.247 1.00 95.19 138 LEU A C 1
ATOM 1130 O O . LEU A 1 138 ? 5.272 10.631 3.690 1.00 95.19 138 LEU A O 1
ATOM 1134 N N . GLU A 1 139 ? 7.022 9.818 2.537 1.00 93.44 139 GLU A N 1
ATOM 1135 C CA . GLU A 1 139 ? 7.572 11.120 2.143 1.00 93.44 139 GLU A CA 1
ATOM 1136 C C . GLU A 1 139 ? 6.689 11.847 1.119 1.00 93.44 139 GLU A C 1
ATOM 1138 O O . GLU A 1 139 ? 6.572 13.070 1.179 1.00 93.44 139 GLU A O 1
ATOM 1143 N N . ASP A 1 140 ? 6.051 11.108 0.209 1.00 92.69 140 ASP A N 1
ATOM 1144 C CA . ASP A 1 140 ? 5.252 11.686 -0.877 1.00 92.69 140 ASP A CA 1
ATOM 1145 C C . ASP A 1 140 ? 3.816 11.999 -0.460 1.00 92.69 140 ASP A C 1
ATOM 1147 O O . ASP A 1 140 ? 3.209 12.912 -1.020 1.00 92.69 140 ASP A O 1
ATOM 1151 N N . THR A 1 141 ? 3.289 11.271 0.531 1.00 92.81 141 THR A N 1
ATOM 1152 C CA . THR A 1 141 ? 1.902 11.351 1.021 1.00 92.81 141 THR A CA 1
ATOM 1153 C C . THR A 1 141 ? 1.393 12.797 1.152 1.00 92.81 141 THR A C 1
ATOM 1155 O O . THR A 1 141 ? 0.321 13.058 0.616 1.00 92.81 141 THR A O 1
ATOM 1158 N N . PRO A 1 142 ? 2.128 13.767 1.743 1.00 90.88 142 PRO A N 1
ATOM 1159 C CA . PRO A 1 142 ? 1.648 15.152 1.868 1.00 90.88 142 PRO A CA 1
ATOM 1160 C C . PRO A 1 142 ? 1.413 15.900 0.543 1.00 90.88 142 PRO A C 1
ATOM 1162 O O . PRO A 1 142 ? 0.832 16.981 0.548 1.00 90.88 142 PRO A O 1
ATOM 1165 N N . SER A 1 143 ? 1.924 15.379 -0.574 1.00 91.12 143 SER A N 1
ATOM 1166 C CA . SER A 1 143 ? 1.861 15.987 -1.910 1.00 91.12 143 SER A CA 1
ATOM 1167 C C . SER A 1 143 ? 1.085 15.155 -2.932 1.00 91.12 143 SER A C 1
ATOM 1169 O O . SER A 1 143 ? 0.916 15.591 -4.072 1.00 91.12 143 SER A O 1
ATOM 1171 N N . LEU A 1 144 ? 0.652 13.950 -2.554 1.00 94.81 144 LEU A N 1
ATOM 1172 C CA . LEU A 1 144 ? -0.109 13.072 -3.432 1.00 94.81 144 LEU A CA 1
ATOM 1173 C C . LEU A 1 144 ? -1.569 13.532 -3.502 1.00 94.81 144 LEU A C 1
ATOM 1175 O O . LEU A 1 144 ? -2.142 13.884 -2.474 1.00 94.81 144 LEU A O 1
ATOM 1179 N N . PRO A 1 145 ? -2.203 13.478 -4.682 1.00 95.56 145 PRO A N 1
ATOM 1180 C CA . PRO A 1 145 ? -3.636 13.686 -4.776 1.00 95.56 145 PRO A CA 1
ATOM 1181 C C . PRO A 1 145 ? -4.393 12.500 -4.156 1.00 95.56 145 PRO A C 1
ATOM 1183 O O . PRO A 1 145 ? -3.971 11.339 -4.226 1.00 95.56 145 PRO A O 1
ATOM 1186 N N . GLU A 1 146 ? -5.541 12.789 -3.544 1.00 96.12 146 GLU A N 1
ATOM 1187 C CA . GLU A 1 146 ? -6.290 11.833 -2.724 1.00 96.12 146 GLU A CA 1
ATOM 1188 C C . GLU A 1 146 ? -6.827 10.635 -3.521 1.00 96.12 146 GLU A C 1
ATOM 1190 O O . GLU A 1 146 ? -7.040 9.561 -2.955 1.00 96.12 146 GLU A O 1
ATOM 1195 N N . ASN A 1 147 ? -6.999 10.764 -4.843 1.00 95.62 147 ASN A N 1
ATOM 1196 C CA . ASN A 1 147 ? -7.378 9.651 -5.724 1.00 95.62 147 ASN A CA 1
ATOM 1197 C C . ASN A 1 147 ? -6.366 8.486 -5.686 1.00 95.62 147 ASN A C 1
ATOM 1199 O O . ASN A 1 147 ? -6.747 7.344 -5.952 1.00 95.62 147 ASN A O 1
ATOM 1203 N N . ILE A 1 148 ? -5.107 8.742 -5.307 1.00 97.44 148 ILE A N 1
ATOM 1204 C CA . ILE A 1 148 ? -4.047 7.728 -5.186 1.00 97.44 148 ILE A CA 1
ATOM 1205 C C . ILE A 1 148 ? -4.056 7.034 -3.813 1.00 97.44 148 ILE A C 1
ATOM 1207 O O . ILE A 1 148 ? -3.563 5.908 -3.679 1.00 97.44 148 ILE A O 1
ATOM 1211 N N . TYR A 1 149 ? -4.658 7.641 -2.786 1.00 97.88 149 TYR A N 1
ATOM 1212 C CA . TYR A 1 149 ? -4.605 7.139 -1.407 1.00 97.88 149 TYR A CA 1
ATOM 1213 C C . TYR A 1 149 ? -5.131 5.702 -1.233 1.00 97.88 149 TYR A C 1
ATOM 1215 O O . TYR A 1 149 ? -4.518 4.941 -0.479 1.00 97.88 149 TYR A O 1
ATOM 1223 N N . PRO A 1 150 ? -6.186 5.244 -1.942 1.00 97.88 150 PRO A N 1
ATOM 1224 C CA . PRO A 1 150 ? -6.595 3.840 -1.886 1.00 97.88 150 PRO A CA 1
ATOM 1225 C C . PRO A 1 150 ? -5.477 2.861 -2.270 1.00 97.88 150 PRO A C 1
ATOM 1227 O O . PRO A 1 150 ? -5.322 1.823 -1.626 1.00 97.88 150 PRO A O 1
ATOM 1230 N N . ARG A 1 151 ? -4.644 3.204 -3.263 1.00 97.88 151 ARG A N 1
ATOM 1231 C CA . ARG A 1 151 ? -3.502 2.370 -3.675 1.00 97.88 151 ARG A CA 1
ATOM 1232 C C . ARG A 1 151 ? -2.373 2.390 -2.659 1.00 97.88 151 ARG A C 1
ATOM 1234 O O . ARG A 1 151 ? -1.742 1.360 -2.436 1.00 97.88 151 ARG A O 1
ATOM 1241 N N . VAL A 1 152 ? -2.148 3.534 -2.015 1.00 98.25 152 VAL A N 1
ATOM 1242 C CA . VAL A 1 152 ? -1.218 3.645 -0.882 1.00 98.25 152 VAL A CA 1
ATOM 1243 C C . VAL A 1 152 ? -1.646 2.697 0.239 1.00 98.25 152 VAL A C 1
ATOM 1245 O O . VAL A 1 152 ? -0.850 1.889 0.720 1.00 98.25 152 VAL A O 1
ATOM 1248 N N . VAL A 1 153 ? -2.933 2.718 0.588 1.00 98.06 153 VAL A N 1
ATOM 1249 C CA . VAL A 1 153 ? -3.505 1.834 1.607 1.00 98.06 153 VAL A CA 1
ATOM 1250 C C . VAL A 1 153 ? -3.392 0.357 1.215 1.00 98.06 153 VAL A C 1
ATOM 1252 O O . VAL A 1 153 ? -3.121 -0.477 2.077 1.00 98.06 153 VAL A O 1
ATOM 1255 N N . ASP A 1 154 ? -3.530 0.007 -0.064 1.00 97.19 154 ASP A N 1
ATOM 1256 C CA . ASP A 1 154 ? -3.343 -1.371 -0.536 1.00 97.19 154 ASP A CA 1
ATOM 1257 C C . ASP A 1 154 ? -1.910 -1.896 -0.342 1.00 97.19 154 ASP A C 1
ATOM 1259 O O . ASP A 1 154 ? -1.731 -3.081 -0.039 1.00 97.19 154 ASP A O 1
ATOM 1263 N N . VAL A 1 155 ? -0.896 -1.029 -0.449 1.00 97.81 155 VAL A N 1
ATOM 1264 C CA . VAL A 1 155 ? 0.493 -1.362 -0.089 1.00 97.81 155 VAL A CA 1
ATOM 1265 C C . VAL A 1 155 ? 0.626 -1.487 1.432 1.00 97.81 155 VAL A C 1
ATOM 1267 O O . VAL A 1 155 ? 1.139 -2.491 1.932 1.00 97.81 155 VAL A O 1
ATOM 1270 N N . PHE A 1 156 ? 0.103 -0.522 2.191 1.00 97.38 156 PHE A N 1
ATOM 1271 C CA . PHE A 1 156 ? 0.157 -0.532 3.656 1.00 97.38 156 PHE A CA 1
ATOM 1272 C C . PHE A 1 156 ? -0.483 -1.781 4.275 1.00 97.38 156 PHE A C 1
ATOM 1274 O O . PHE A 1 156 ? 0.086 -2.348 5.207 1.00 97.38 156 PHE A O 1
ATOM 1281 N N . LYS A 1 157 ? -1.603 -2.274 3.729 1.00 95.81 157 LYS A N 1
ATOM 1282 C CA . LYS A 1 157 ? -2.257 -3.520 4.177 1.00 95.81 157 LYS A CA 1
ATOM 1283 C C . LYS A 1 157 ? -1.305 -4.715 4.183 1.00 95.81 157 LYS A C 1
ATOM 1285 O O . LYS A 1 157 ? -1.271 -5.466 5.156 1.00 95.81 157 LYS A O 1
ATOM 1290 N N . VAL A 1 158 ? -0.515 -4.891 3.123 1.00 95.50 158 VAL A N 1
ATOM 1291 C CA . VAL A 1 158 ? 0.429 -6.016 3.024 1.00 95.50 158 VAL A CA 1
ATOM 1292 C C . VAL A 1 158 ? 1.537 -5.890 4.072 1.00 95.50 158 VAL A C 1
ATOM 1294 O O . VAL A 1 158 ? 1.912 -6.884 4.695 1.00 95.50 158 VAL A O 1
ATOM 1297 N N . PHE A 1 159 ? 2.032 -4.674 4.316 1.00 94.56 159 PHE A N 1
ATOM 1298 C CA . PHE A 1 159 ? 3.016 -4.443 5.371 1.00 94.56 159 PHE A CA 1
ATOM 1299 C C . PHE A 1 159 ? 2.421 -4.682 6.771 1.00 94.56 159 PHE A C 1
ATOM 1301 O O . PHE A 1 159 ? 3.047 -5.340 7.601 1.00 94.56 159 PHE A O 1
ATOM 1308 N N . GLN A 1 160 ? 1.180 -4.253 7.027 1.00 92.75 160 GLN A N 1
ATOM 1309 C CA . GLN A 1 160 ? 0.519 -4.497 8.313 1.00 92.75 160 GLN A CA 1
ATOM 1310 C C . GLN A 1 160 ? 0.263 -5.985 8.576 1.00 92.75 160 GLN A C 1
ATOM 1312 O O . GLN A 1 160 ? 0.464 -6.435 9.705 1.00 92.75 160 GLN A O 1
ATOM 1317 N N . ASN A 1 161 ? -0.069 -6.782 7.551 1.00 91.88 161 ASN A N 1
ATOM 1318 C CA . ASN A 1 161 ? -0.187 -8.245 7.674 1.00 91.88 161 ASN A CA 1
ATOM 1319 C C . ASN A 1 161 ? 1.089 -8.899 8.224 1.00 91.88 161 ASN A C 1
ATOM 1321 O O . ASN A 1 161 ? 1.021 -9.903 8.939 1.00 91.88 161 ASN A O 1
ATOM 1325 N N . LEU A 1 162 ? 2.256 -8.345 7.892 1.00 90.06 162 LEU A N 1
ATOM 1326 C CA . LEU A 1 162 ? 3.527 -8.764 8.466 1.00 90.06 162 LEU A CA 1
ATOM 1327 C C . LEU A 1 162 ? 3.649 -8.294 9.924 1.00 90.06 162 LEU A C 1
ATOM 1329 O O . LEU A 1 162 ? 3.927 -9.107 10.806 1.00 90.06 162 LEU A O 1
ATOM 1333 N N . ALA A 1 163 ? 3.415 -7.004 10.181 1.00 88.25 163 ALA A N 1
ATOM 1334 C CA . ALA A 1 163 ? 3.604 -6.375 11.491 1.00 88.25 163 ALA A CA 1
ATOM 1335 C C . ALA A 1 163 ? 2.777 -7.030 12.614 1.00 88.25 163 ALA A C 1
ATOM 1337 O O . ALA A 1 163 ? 3.271 -7.178 13.732 1.00 88.25 163 ALA A O 1
ATOM 1338 N N . ILE A 1 164 ? 1.561 -7.498 12.314 1.00 85.50 164 ILE A N 1
ATOM 1339 C CA . ILE A 1 164 ? 0.689 -8.208 13.271 1.00 85.50 164 ILE A CA 1
ATOM 1340 C C . ILE A 1 164 ? 1.359 -9.470 13.844 1.00 85.50 164 ILE A C 1
ATOM 1342 O O . ILE A 1 164 ? 1.093 -9.860 14.978 1.00 85.50 164 ILE A O 1
ATOM 1346 N N . ASN A 1 165 ? 2.254 -10.110 13.085 1.00 77.38 165 ASN A N 1
ATOM 1347 C CA . ASN A 1 165 ? 2.898 -11.358 13.496 1.00 77.38 165 ASN A CA 1
ATOM 1348 C C . ASN A 1 165 ? 4.207 -11.152 14.275 1.00 77.38 165 ASN A C 1
ATOM 1350 O O . ASN A 1 165 ? 4.670 -12.085 14.930 1.00 77.38 165 ASN A O 1
ATOM 1354 N N . PHE A 1 166 ? 4.806 -9.958 14.229 1.00 71.94 166 PHE A N 1
ATOM 1355 C CA . PHE A 1 166 ? 6.098 -9.694 14.873 1.00 71.94 166 PHE A CA 1
ATOM 1356 C C . PHE A 1 166 ? 6.001 -9.415 16.371 1.00 71.94 166 PHE A C 1
ATOM 1358 O O . PHE A 1 166 ? 6.972 -9.641 17.084 1.00 71.94 166 PHE A O 1
ATOM 1365 N N . GLU A 1 167 ? 4.858 -8.957 16.872 1.00 60.53 167 GLU A N 1
ATOM 1366 C CA . GLU A 1 167 ? 4.731 -8.577 18.283 1.00 60.53 167 GLU A CA 1
ATOM 1367 C C . GLU A 1 167 ? 4.578 -9.785 19.223 1.00 60.53 167 GLU A C 1
ATOM 1369 O O . GLU A 1 167 ? 4.989 -9.740 20.378 1.00 60.53 167 GLU A O 1
ATOM 1374 N N . ASN A 1 168 ? 4.083 -10.915 18.704 1.00 60.88 168 ASN A N 1
ATOM 1375 C CA . ASN A 1 168 ? 4.059 -12.188 19.434 1.00 60.88 168 ASN A CA 1
ATOM 1376 C C . ASN A 1 168 ? 5.418 -12.912 19.411 1.00 60.88 168 ASN A C 1
ATOM 1378 O O . ASN A 1 168 ? 5.548 -14.004 19.971 1.00 60.88 168 ASN A O 1
ATOM 1382 N N . ALA A 1 169 ? 6.425 -12.349 18.734 1.00 65.06 169 ALA A N 1
ATOM 1383 C CA . ALA A 1 169 ? 7.764 -12.911 18.716 1.00 65.06 169 ALA A CA 1
ATOM 1384 C C . ALA A 1 169 ? 8.501 -12.581 20.020 1.00 65.06 169 ALA A C 1
ATOM 1386 O O . ALA A 1 169 ? 8.378 -11.494 20.573 1.00 65.06 169 ALA A O 1
ATOM 1387 N N . THR A 1 170 ? 9.357 -13.498 20.472 1.00 64.62 170 THR A N 1
ATOM 1388 C CA . THR A 1 170 ? 10.190 -13.320 21.675 1.00 64.62 170 THR A CA 1
ATOM 1389 C C . THR A 1 170 ? 11.096 -12.079 21.611 1.00 64.62 170 THR A C 1
ATOM 1391 O O . THR A 1 170 ? 11.549 -11.597 22.645 1.00 64.62 170 THR A O 1
ATOM 1394 N N . GLN A 1 171 ? 11.393 -11.587 20.404 1.00 69.38 171 GLN A N 1
ATOM 1395 C CA . GLN A 1 171 ? 12.188 -10.388 20.129 1.00 69.38 171 GLN A CA 1
ATOM 1396 C C . GLN A 1 171 ? 11.555 -9.639 18.943 1.00 69.38 171 GLN A C 1
ATOM 1398 O O . GLN A 1 171 ? 11.889 -9.935 17.791 1.00 69.38 171 GLN A O 1
ATOM 1403 N N . PRO A 1 172 ? 10.596 -8.731 19.187 1.00 74.81 172 PRO A N 1
ATOM 1404 C CA . PRO A 1 172 ? 9.930 -8.004 18.117 1.00 74.81 172 PRO A CA 1
ATOM 1405 C C . PRO A 1 172 ? 10.903 -7.047 17.415 1.00 74.81 172 PRO A C 1
ATOM 1407 O O . PRO A 1 172 ? 11.760 -6.423 18.041 1.00 74.81 172 PRO A O 1
ATOM 1410 N N . SER A 1 173 ? 10.774 -6.917 16.093 1.00 84.50 173 SER A N 1
ATOM 1411 C CA . SER A 1 173 ? 11.600 -5.983 15.323 1.00 84.50 173 SER A CA 1
ATOM 1412 C C . SER A 1 173 ? 11.108 -4.553 15.534 1.00 84.50 173 SER A C 1
ATOM 1414 O O . SER A 1 173 ? 10.056 -4.173 15.017 1.00 84.50 173 SER A O 1
ATOM 1416 N N . GLN A 1 174 ? 11.891 -3.749 16.256 1.00 86.31 174 GLN A N 1
ATOM 1417 C CA . GLN A 1 174 ? 11.552 -2.355 16.552 1.00 86.31 174 GLN A CA 1
ATOM 1418 C C . GLN A 1 174 ? 11.319 -1.526 15.279 1.00 86.31 174 GLN A C 1
ATOM 1420 O O . GLN A 1 174 ? 10.393 -0.723 15.221 1.00 86.31 174 GLN A O 1
ATOM 1425 N N . VAL A 1 175 ? 12.087 -1.791 14.218 1.00 89.81 175 VAL A N 1
ATOM 1426 C CA . VAL A 1 175 ? 11.937 -1.109 12.922 1.00 89.81 175 VAL A CA 1
ATOM 1427 C C . VAL A 1 175 ? 10.574 -1.404 12.287 1.00 89.81 175 VAL A C 1
ATOM 1429 O O . VAL A 1 175 ? 9.939 -0.507 11.738 1.00 89.81 175 VAL A O 1
ATOM 1432 N N . VAL A 1 176 ? 10.082 -2.644 12.384 1.00 90.69 176 VAL A N 1
ATOM 1433 C CA . VAL A 1 176 ? 8.749 -3.002 11.865 1.00 90.69 176 VAL A CA 1
ATOM 1434 C C . VAL A 1 176 ? 7.656 -2.268 12.647 1.00 90.69 176 VAL A C 1
ATOM 1436 O O . VAL A 1 176 ? 6.727 -1.741 12.038 1.00 90.69 176 VAL A O 1
ATOM 1439 N N . ILE A 1 177 ? 7.787 -2.188 13.976 1.00 89.06 177 ILE A N 1
ATOM 1440 C CA . ILE A 1 177 ? 6.833 -1.486 14.851 1.00 89.06 177 ILE A CA 1
ATOM 1441 C C . ILE A 1 177 ? 6.788 0.014 14.534 1.00 89.06 177 ILE A C 1
ATOM 1443 O O . ILE A 1 177 ? 5.703 0.583 14.415 1.00 89.06 177 ILE A O 1
ATOM 1447 N N . GLU A 1 178 ? 7.944 0.654 14.350 1.00 91.56 178 GLU A N 1
ATOM 1448 C CA . GLU A 1 178 ? 8.024 2.080 14.012 1.00 91.56 178 GLU A CA 1
ATOM 1449 C C . GLU A 1 178 ? 7.343 2.394 12.675 1.00 91.56 178 GLU A C 1
ATOM 1451 O O . GLU A 1 178 ? 6.587 3.360 12.568 1.00 91.56 178 GLU A O 1
ATOM 1456 N N . PHE A 1 179 ? 7.572 1.564 11.657 1.00 93.88 179 PHE A N 1
ATOM 1457 C CA . PHE A 1 179 ? 6.928 1.721 10.353 1.00 93.88 179 PHE A CA 1
ATOM 1458 C C . PHE A 1 179 ? 5.422 1.464 10.418 1.00 93.88 179 PHE A C 1
ATOM 1460 O O . PHE A 1 179 ? 4.649 2.251 9.871 1.00 93.88 179 PHE A O 1
ATOM 1467 N N . SER A 1 180 ? 5.007 0.421 11.142 1.00 94.62 180 SER A N 1
ATOM 1468 C CA . SER A 1 180 ? 3.596 0.149 11.427 1.00 94.62 180 SER A CA 1
ATOM 1469 C C . SER A 1 180 ? 2.931 1.349 12.099 1.00 94.62 180 SER A C 1
ATOM 1471 O O . SER A 1 180 ? 1.879 1.797 11.658 1.00 94.62 180 SER A O 1
ATOM 1473 N N . SER A 1 181 ? 3.575 1.945 13.105 1.00 95.06 181 SER A N 1
ATOM 1474 C CA . SER A 1 181 ? 3.053 3.130 13.793 1.00 95.06 181 SER A CA 1
ATOM 1475 C C . SER A 1 181 ? 2.870 4.325 12.852 1.00 95.06 181 SER A C 1
ATOM 1477 O O . SER A 1 181 ? 1.843 4.994 12.917 1.00 95.06 181 SER A O 1
ATOM 1479 N N . LYS A 1 182 ? 3.817 4.585 11.938 1.00 96.94 182 LYS A N 1
ATOM 1480 C CA . LYS A 1 182 ? 3.685 5.671 10.944 1.00 96.94 182 LYS A CA 1
ATOM 1481 C C . LYS A 1 182 ? 2.508 5.443 9.992 1.00 96.94 182 LYS A C 1
ATOM 1483 O O . LYS A 1 182 ? 1.752 6.372 9.724 1.00 96.94 182 LYS A O 1
ATOM 1488 N N . ILE A 1 183 ? 2.336 4.208 9.521 1.00 97.50 183 ILE A N 1
ATOM 1489 C CA . ILE A 1 183 ? 1.202 3.806 8.676 1.00 97.50 183 ILE A CA 1
ATOM 1490 C C . ILE A 1 183 ? -0.125 4.000 9.421 1.00 97.50 183 ILE A C 1
ATOM 1492 O O . ILE A 1 183 ? -1.067 4.577 8.880 1.00 97.50 183 ILE A O 1
ATOM 1496 N N . LEU A 1 184 ? -0.198 3.529 10.668 1.00 97.75 184 LEU A N 1
ATOM 1497 C CA . LEU A 1 184 ? -1.401 3.619 11.493 1.00 97.75 184 LEU A CA 1
ATOM 1498 C C . LEU A 1 184 ? -1.754 5.063 11.849 1.00 97.75 184 LEU A C 1
ATOM 1500 O O . LEU A 1 184 ? -2.937 5.384 11.910 1.00 97.75 184 LEU A O 1
ATOM 1504 N N . GLN A 1 185 ? -0.758 5.933 12.025 1.00 97.62 185 GLN A N 1
ATOM 1505 C CA . GLN A 1 185 ? -0.982 7.360 12.241 1.00 97.62 185 GLN A CA 1
ATOM 1506 C C . GLN A 1 185 ? -1.670 8.003 11.033 1.00 97.62 185 GLN A C 1
ATOM 1508 O O . GLN A 1 185 ? -2.712 8.626 11.204 1.00 97.62 185 GLN A O 1
ATOM 1513 N N . ILE A 1 186 ? -1.164 7.766 9.816 1.00 97.25 186 ILE A N 1
ATOM 1514 C CA . ILE A 1 186 ? -1.813 8.242 8.582 1.00 97.25 186 ILE A CA 1
ATOM 1515 C C . ILE A 1 186 ? -3.243 7.707 8.487 1.00 97.25 186 ILE A C 1
ATOM 1517 O O . ILE A 1 186 ? -4.172 8.464 8.214 1.00 97.25 186 ILE A O 1
ATOM 1521 N N . ALA A 1 187 ? -3.433 6.409 8.743 1.00 97.88 187 ALA A N 1
ATOM 1522 C CA . ALA A 1 187 ? -4.754 5.804 8.657 1.00 97.88 187 ALA A CA 1
ATOM 1523 C C . ALA A 1 187 ? -5.740 6.411 9.663 1.00 97.88 187 ALA A C 1
ATOM 1525 O O . ALA A 1 187 ? -6.894 6.660 9.316 1.00 97.88 187 ALA A O 1
ATOM 1526 N N . LEU A 1 188 ? -5.283 6.666 10.889 1.00 97.31 188 LEU A N 1
ATOM 1527 C CA . LEU A 1 188 ? -6.073 7.284 11.944 1.00 97.31 188 LEU A CA 1
ATOM 1528 C C . LEU A 1 188 ? -6.432 8.735 11.604 1.00 97.31 188 LEU A C 1
ATOM 1530 O O . LEU A 1 188 ? -7.581 9.129 11.806 1.00 97.31 188 LEU A O 1
ATOM 1534 N N . ASP A 1 189 ? -5.485 9.516 11.086 1.00 95.62 189 ASP A N 1
ATOM 1535 C CA . ASP A 1 189 ? -5.706 10.921 10.736 1.00 95.62 189 ASP A CA 1
ATOM 1536 C C . ASP A 1 189 ? -6.688 11.049 9.567 1.00 95.62 189 ASP A C 1
ATOM 1538 O O . ASP A 1 189 ? -7.716 11.713 9.702 1.00 95.62 189 ASP A O 1
ATOM 1542 N N . TRP A 1 190 ? -6.458 10.313 8.476 1.00 96.94 190 TRP A N 1
ATOM 1543 C CA . TRP A 1 190 ? -7.371 10.283 7.331 1.00 96.94 190 TRP A CA 1
ATOM 1544 C C . TRP A 1 190 ? -8.769 9.803 7.711 1.00 96.94 190 TRP A C 1
ATOM 1546 O O . TRP A 1 190 ? -9.758 10.423 7.330 1.00 96.94 190 TRP A O 1
ATOM 1556 N N . LEU A 1 191 ? -8.875 8.730 8.498 1.00 96.19 191 LEU A N 1
ATOM 1557 C CA . LEU A 1 191 ? -10.175 8.231 8.936 1.00 96.19 191 LEU A CA 1
ATOM 1558 C C . LEU A 1 191 ? -10.916 9.271 9.782 1.00 96.19 191 LEU A C 1
ATOM 1560 O O . LEU A 1 191 ? -12.121 9.445 9.615 1.00 96.19 191 LEU A O 1
ATOM 1564 N N . SER A 1 192 ? -10.195 9.986 10.648 1.00 94.19 192 SER A N 1
ATOM 1565 C CA . SER A 1 192 ? -10.780 11.013 11.515 1.00 94.19 192 SER A CA 1
ATOM 1566 C C . SER A 1 192 ? -11.290 12.216 10.727 1.00 94.19 192 SER A C 1
ATOM 1568 O O . SER A 1 192 ? -12.369 12.720 11.034 1.00 94.19 192 SER A O 1
ATOM 1570 N N . GLU A 1 193 ? -10.561 12.636 9.690 1.00 94.31 193 GLU A N 1
ATOM 1571 C CA . GLU A 1 193 ? -11.019 13.682 8.771 1.00 94.31 193 GLU A CA 1
ATOM 1572 C C . GLU A 1 193 ? -12.281 13.257 8.007 1.00 94.31 193 GLU A C 1
ATOM 1574 O O . GLU A 1 193 ? -13.251 14.013 7.949 1.00 94.31 193 GLU A O 1
ATOM 1579 N N . ILE A 1 194 ? -12.296 12.039 7.450 1.00 93.56 194 ILE A N 1
ATOM 1580 C CA . ILE A 1 194 ? -13.429 11.542 6.652 1.00 93.56 194 ILE A CA 1
ATOM 1581 C C . ILE A 1 194 ? -14.684 11.363 7.520 1.00 93.56 194 ILE A C 1
ATOM 1583 O O . ILE A 1 194 ? -15.800 11.614 7.063 1.00 93.56 194 ILE A O 1
ATOM 1587 N N . GLU A 1 195 ? -14.524 10.913 8.766 1.00 91.06 195 GLU A N 1
ATOM 1588 C CA . GLU A 1 195 ? -15.632 10.724 9.710 1.00 91.06 195 GLU A CA 1
ATOM 1589 C C . GLU A 1 195 ? -16.078 12.024 10.394 1.00 91.06 195 GLU A C 1
ATOM 1591 O O . GLU A 1 195 ? -17.067 12.012 11.128 1.00 91.06 195 GLU A O 1
ATOM 1596 N N . GLY A 1 196 ? -15.394 13.147 10.141 1.00 85.94 196 GLY A N 1
ATOM 1597 C CA . GLY A 1 196 ? -15.736 14.446 10.719 1.00 85.94 196 GLY A CA 1
ATOM 1598 C C . GLY A 1 196 ? -15.569 14.482 12.238 1.00 85.94 196 GLY A C 1
ATOM 1599 O O . GLY A 1 196 ? -16.358 15.130 12.930 1.00 85.94 196 GLY A O 1
ATOM 1600 N N . ILE A 1 197 ? -14.572 13.765 12.764 1.00 84.56 197 ILE A N 1
ATOM 1601 C CA . ILE A 1 197 ? -14.288 13.731 14.199 1.00 84.56 197 ILE A CA 1
ATOM 1602 C C . ILE A 1 197 ? -13.906 15.140 14.668 1.00 84.56 197 ILE A C 1
ATOM 1604 O O . ILE A 1 197 ? -13.180 15.878 13.996 1.00 84.56 197 ILE A O 1
ATOM 1608 N N . LYS A 1 198 ? -14.407 15.521 15.845 1.00 77.81 198 LYS A N 1
ATOM 1609 C CA . LYS A 1 198 ? -14.130 16.823 16.455 1.00 77.81 198 LYS A CA 1
ATOM 1610 C C . LYS A 1 198 ? -12.619 17.081 16.537 1.00 77.81 198 LYS A C 1
ATOM 1612 O O . LYS A 1 198 ? -11.846 16.173 16.820 1.00 77.81 198 LYS A O 1
ATOM 1617 N N . ASP A 1 199 ? -12.221 18.325 16.276 1.00 78.88 199 ASP A N 1
ATOM 1618 C CA . ASP A 1 199 ? -10.824 18.789 16.263 1.00 78.88 199 ASP A CA 1
ATOM 1619 C C . ASP A 1 199 ? -9.935 18.187 15.148 1.00 78.88 199 ASP A C 1
ATOM 1621 O O . ASP A 1 199 ? -8.737 18.463 15.101 1.00 78.88 199 ASP A O 1
ATOM 1625 N N . HIS A 1 200 ? -10.526 17.461 14.188 1.00 80.00 200 HIS A N 1
ATOM 1626 C CA . HIS A 1 200 ? -9.870 16.959 12.975 1.00 80.00 200 HIS A CA 1
ATOM 1627 C C . HIS A 1 200 ? -10.524 17.545 11.710 1.00 80.00 200 HIS A C 1
ATOM 1629 O O . HIS A 1 200 ? -11.287 16.860 11.026 1.00 80.00 200 HIS A O 1
ATOM 1635 N N . PRO A 1 201 ? -10.283 18.835 11.395 1.00 81.69 201 PRO A N 1
ATOM 1636 C CA . PRO A 1 201 ? -10.842 19.446 10.197 1.00 81.69 201 PRO A CA 1
ATOM 1637 C C . PRO A 1 201 ? -10.308 18.748 8.945 1.00 81.69 201 PRO A C 1
ATOM 1639 O O . PRO A 1 201 ? -9.117 18.461 8.854 1.00 81.69 201 PRO A O 1
ATOM 1642 N N . SER A 1 202 ? -11.185 18.523 7.965 1.00 86.31 202 SER A N 1
ATOM 1643 C CA . SER A 1 202 ? -10.778 17.977 6.670 1.00 86.31 202 SER A CA 1
ATOM 1644 C C . SER A 1 202 ? -9.782 18.924 6.006 1.00 86.31 202 SER A C 1
ATOM 1646 O O . SER A 1 202 ? -10.123 20.069 5.695 1.00 86.31 202 SER A O 1
ATOM 1648 N N . THR A 1 203 ? -8.564 18.442 5.786 1.00 88.69 203 THR A N 1
ATOM 1649 C CA . THR A 1 203 ? -7.524 19.154 5.030 1.00 88.69 203 THR A CA 1
ATOM 1650 C C . THR A 1 203 ? -7.436 18.655 3.590 1.00 88.69 203 THR A C 1
ATOM 1652 O O . THR A 1 203 ? -6.940 19.368 2.720 1.00 88.69 203 THR A O 1
ATOM 1655 N N . HIS A 1 204 ? -7.999 17.473 3.342 1.00 94.06 204 HIS A N 1
ATOM 1656 C CA . HIS A 1 204 ? -7.982 16.769 2.070 1.00 94.06 204 HIS A CA 1
ATOM 1657 C C . HIS A 1 204 ? -9.293 16.903 1.286 1.00 94.06 204 HIS A C 1
ATOM 1659 O O . HIS A 1 204 ? -10.376 17.090 1.860 1.00 94.06 204 HIS A O 1
ATOM 1665 N N . ASN A 1 205 ? -9.211 16.741 -0.038 1.00 93.69 205 ASN A N 1
ATOM 1666 C CA . ASN A 1 205 ? -10.377 16.656 -0.917 1.00 93.69 205 ASN A CA 1
ATOM 1667 C C . ASN A 1 205 ? -10.845 15.202 -1.105 1.00 93.69 205 ASN A C 1
ATOM 1669 O O . ASN A 1 205 ? -10.625 14.571 -2.141 1.00 93.69 205 ASN A O 1
ATOM 1673 N N . TRP A 1 206 ? -11.582 14.686 -0.120 1.00 95.38 206 TRP A N 1
ATOM 1674 C CA . TRP A 1 206 ? -12.099 13.311 -0.127 1.00 95.38 206 TRP A CA 1
ATOM 1675 C C . TRP A 1 206 ? -13.053 12.975 -1.286 1.00 95.38 206 TRP A C 1
ATOM 1677 O O . TRP A 1 206 ? -13.317 11.800 -1.529 1.00 95.38 206 TRP A O 1
ATOM 1687 N N . GLN A 1 207 ? -13.544 13.970 -2.038 1.00 93.56 207 GLN A N 1
ATOM 1688 C CA . GLN A 1 207 ? -14.380 13.742 -3.226 1.00 93.56 207 GLN A CA 1
ATOM 1689 C C . GLN A 1 207 ? -13.607 13.112 -4.393 1.00 93.56 207 GLN A C 1
ATOM 1691 O O . GLN A 1 207 ? -14.226 12.570 -5.306 1.00 93.56 207 GLN A O 1
ATOM 1696 N N . LEU A 1 208 ? -12.271 13.169 -4.370 1.00 94.50 208 LEU A N 1
ATOM 1697 C CA . LEU A 1 208 ? -11.413 12.532 -5.373 1.00 94.50 208 LEU A CA 1
ATOM 1698 C C . LEU A 1 208 ? -11.281 11.013 -5.163 1.00 94.50 208 LEU A C 1
ATOM 1700 O O . LEU A 1 208 ? -10.813 10.301 -6.052 1.00 94.50 208 LEU A O 1
ATOM 1704 N N . VAL A 1 209 ? -11.711 10.495 -4.009 1.00 96.62 209 VAL A N 1
ATOM 1705 C CA . VAL A 1 209 ? -11.716 9.058 -3.722 1.00 96.62 209 VAL A CA 1
ATOM 1706 C C . VAL A 1 209 ? -13.005 8.432 -4.260 1.00 96.62 209 VAL A C 1
ATOM 1708 O O . VAL A 1 209 ? -14.080 8.608 -3.691 1.00 96.62 209 VAL A O 1
ATOM 1711 N N . ASN A 1 210 ? -12.889 7.648 -5.338 1.00 92.19 210 ASN A N 1
ATOM 1712 C CA . ASN A 1 210 ? -14.037 7.039 -6.031 1.00 92.19 210 ASN A CA 1
ATOM 1713 C C . ASN A 1 210 ? -14.919 6.147 -5.133 1.00 92.19 210 ASN A C 1
ATOM 1715 O O . ASN A 1 210 ? -16.142 6.175 -5.251 1.00 92.19 210 ASN A O 1
ATOM 1719 N N . ASP A 1 211 ? -14.310 5.344 -4.254 1.00 95.81 211 ASP A N 1
ATOM 1720 C CA . ASP A 1 211 ? -15.008 4.476 -3.292 1.00 95.81 211 ASP A CA 1
ATOM 1721 C C . ASP A 1 211 ? -14.641 4.874 -1.859 1.00 95.81 211 ASP A C 1
ATOM 1723 O O . ASP A 1 211 ? -13.849 4.217 -1.179 1.00 95.81 211 ASP A O 1
ATOM 1727 N N . ILE A 1 212 ? -15.200 5.998 -1.403 1.00 95.38 212 ILE A N 1
ATOM 1728 C CA . ILE A 1 212 ? -14.928 6.522 -0.061 1.00 95.38 212 ILE A CA 1
ATOM 1729 C C . ILE A 1 212 ? -15.379 5.559 1.046 1.00 95.38 212 ILE A C 1
ATOM 1731 O O . ILE A 1 212 ? -14.746 5.484 2.095 1.00 95.38 212 ILE A O 1
ATOM 1735 N N . THR A 1 213 ? -16.448 4.789 0.828 1.00 93.81 213 THR A N 1
ATOM 1736 C CA . THR A 1 213 ? -16.952 3.834 1.825 1.00 93.81 213 THR A CA 1
ATOM 1737 C C . THR A 1 213 ? -15.986 2.668 1.991 1.00 93.81 213 THR A C 1
ATOM 1739 O O . THR A 1 213 ? -15.554 2.403 3.114 1.00 93.81 213 THR A O 1
ATOM 1742 N N . GLY A 1 214 ? -15.578 2.030 0.888 1.00 95.44 214 GLY A N 1
ATOM 1743 C CA . GLY A 1 214 ? -14.567 0.975 0.922 1.00 95.44 214 GLY A CA 1
ATOM 1744 C C . GLY A 1 214 ? -13.219 1.476 1.444 1.00 95.44 214 GLY A C 1
ATOM 1745 O O . GLY A 1 214 ? -12.521 0.751 2.156 1.00 95.44 214 GLY A O 1
ATOM 1746 N N . PHE A 1 215 ? -12.873 2.738 1.169 1.00 97.50 215 PHE A N 1
ATOM 1747 C CA . PHE A 1 215 ? -11.677 3.371 1.717 1.00 97.50 215 PHE A CA 1
ATOM 1748 C C . PHE A 1 215 ? -11.748 3.543 3.243 1.00 97.50 215 PHE A C 1
ATOM 1750 O O . PHE A 1 215 ? -10.822 3.113 3.932 1.00 97.50 215 PHE A O 1
ATOM 1757 N N . LYS A 1 216 ? -12.856 4.066 3.796 1.00 96.00 216 LYS A N 1
ATOM 1758 C CA . LYS A 1 216 ? -13.072 4.139 5.258 1.00 96.00 216 LYS A CA 1
ATOM 1759 C C . LYS A 1 216 ? -12.909 2.768 5.915 1.00 96.00 216 LYS A C 1
ATOM 1761 O O . LYS A 1 216 ? -12.204 2.642 6.914 1.00 96.00 216 LYS A O 1
ATOM 1766 N N . ASP A 1 217 ? -13.525 1.736 5.342 1.00 95.50 217 ASP A N 1
ATOM 1767 C CA . ASP A 1 217 ? -13.446 0.375 5.881 1.00 95.50 217 ASP A CA 1
ATOM 1768 C C . ASP A 1 217 ? -12.020 -0.176 5.825 1.00 95.50 217 ASP A C 1
ATOM 1770 O O . ASP A 1 217 ? -11.562 -0.817 6.773 1.00 95.50 217 ASP A O 1
ATOM 1774 N N . ALA A 1 218 ? -11.279 0.116 4.754 1.00 96.44 218 ALA A N 1
ATOM 1775 C CA . ALA A 1 218 ? -9.872 -0.239 4.649 1.00 96.44 218 ALA A CA 1
ATOM 1776 C C . ALA A 1 218 ? -9.023 0.421 5.750 1.00 96.44 218 ALA A C 1
ATOM 1778 O O . ALA A 1 218 ? -8.222 -0.275 6.375 1.00 96.44 218 ALA A O 1
ATOM 1779 N N . LEU A 1 219 ? -9.224 1.715 6.023 1.00 97.88 219 LEU A N 1
ATOM 1780 C CA . LEU A 1 219 ? -8.526 2.435 7.095 1.00 97.88 219 LEU A CA 1
ATOM 1781 C C . LEU A 1 219 ? -8.883 1.882 8.481 1.00 97.88 219 LEU A C 1
ATOM 1783 O O . LEU A 1 219 ? -7.987 1.568 9.268 1.00 97.88 219 LEU A O 1
ATOM 1787 N N . ARG A 1 220 ? -10.179 1.675 8.756 1.00 96.56 220 ARG A N 1
ATOM 1788 C CA . ARG A 1 220 ? -10.651 1.048 10.003 1.00 96.56 220 ARG A CA 1
ATOM 1789 C C . ARG A 1 220 ? -10.019 -0.322 10.208 1.00 96.56 220 ARG A C 1
ATOM 1791 O O . ARG A 1 220 ? -9.565 -0.627 11.306 1.00 96.56 220 ARG A O 1
ATOM 1798 N N . ASN A 1 221 ? -9.950 -1.136 9.157 1.00 95.31 221 ASN A N 1
ATOM 1799 C CA . ASN A 1 221 ? -9.361 -2.469 9.234 1.00 95.31 221 ASN A CA 1
ATOM 1800 C C . ASN A 1 221 ? -7.865 -2.423 9.569 1.00 95.31 221 ASN A C 1
ATOM 1802 O O . ASN A 1 221 ? -7.422 -3.243 10.371 1.00 95.31 221 ASN A O 1
ATOM 1806 N N . LEU A 1 222 ? -7.098 -1.468 9.025 1.00 95.88 222 LEU A N 1
ATOM 1807 C CA . LEU A 1 222 ? -5.691 -1.296 9.415 1.00 95.88 222 LEU A CA 1
ATOM 1808 C C . LEU A 1 222 ? -5.566 -1.064 10.927 1.00 95.88 222 LEU A C 1
ATOM 1810 O O . LEU A 1 222 ? -4.781 -1.743 11.584 1.00 95.88 222 LEU A O 1
ATOM 1814 N N . ILE A 1 223 ? -6.383 -0.165 11.482 1.00 96.50 223 ILE A N 1
ATOM 1815 C CA . ILE A 1 223 ? -6.356 0.185 12.909 1.00 96.50 223 ILE A CA 1
ATOM 1816 C C . ILE A 1 223 ? -6.808 -0.996 13.779 1.00 96.50 223 ILE A C 1
ATOM 1818 O O . ILE A 1 223 ? -6.113 -1.371 14.723 1.00 96.50 223 ILE A O 1
ATOM 1822 N N . ILE A 1 224 ? -7.953 -1.608 13.459 1.00 94.50 224 ILE A N 1
ATOM 1823 C CA . ILE A 1 224 ? -8.558 -2.659 14.290 1.00 94.50 224 ILE A CA 1
ATOM 1824 C C . ILE A 1 224 ? -7.711 -3.933 14.290 1.00 94.50 224 ILE A C 1
ATOM 1826 O O . ILE A 1 224 ? -7.495 -4.525 15.345 1.00 94.50 224 ILE A O 1
ATOM 1830 N N . VAL A 1 225 ? -7.208 -4.373 13.134 1.00 90.62 225 VAL A N 1
ATOM 1831 C CA . VAL A 1 225 ? -6.419 -5.613 13.073 1.00 90.62 225 VAL A CA 1
ATOM 1832 C C . VAL A 1 225 ? -5.063 -5.427 13.777 1.00 90.62 225 VAL A C 1
ATOM 1834 O O . VAL A 1 225 ? -4.515 -6.376 14.337 1.00 90.62 225 VAL A O 1
ATOM 1837 N N . SER A 1 226 ? -4.555 -4.192 13.848 1.00 90.81 226 SER A N 1
ATOM 1838 C CA . SER A 1 226 ? -3.384 -3.828 14.653 1.00 90.81 226 SER A CA 1
ATOM 1839 C C . SER A 1 226 ? -3.684 -3.580 16.142 1.00 90.81 226 SER A C 1
ATOM 1841 O O . SER A 1 226 ? -2.787 -3.146 16.854 1.00 90.81 226 SER A O 1
ATOM 1843 N N . ALA A 1 227 ? -4.884 -3.882 16.655 1.00 90.75 227 ALA A N 1
ATOM 1844 C CA . ALA A 1 227 ? -5.240 -3.655 18.063 1.00 90.75 227 ALA A CA 1
ATOM 1845 C C . ALA A 1 227 ? -4.343 -4.399 19.067 1.00 90.75 227 ALA A C 1
ATOM 1847 O O . ALA A 1 227 ? -4.068 -3.889 20.148 1.00 90.75 227 ALA A O 1
ATOM 1848 N N . ASN A 1 228 ? -3.870 -5.594 18.707 1.00 84.56 228 ASN A N 1
ATOM 1849 C CA . ASN A 1 228 ? -2.851 -6.287 19.494 1.00 84.56 228 ASN A CA 1
ATOM 1850 C C . ASN A 1 228 ? -1.489 -5.624 19.292 1.00 84.56 228 ASN A C 1
ATOM 1852 O O . ASN A 1 228 ? -0.922 -5.164 20.274 1.00 84.56 228 ASN A O 1
ATOM 1856 N N . SER A 1 229 ? -1.130 -5.507 18.003 1.00 84.50 229 SER A N 1
ATOM 1857 C CA . SER A 1 229 ? -0.054 -4.742 17.355 1.00 84.50 229 SER A CA 1
ATOM 1858 C C . SER A 1 229 ? 0.524 -3.531 18.081 1.00 84.50 229 SER A C 1
ATOM 1860 O O . SER A 1 229 ? 1.717 -3.342 18.311 1.00 84.50 229 SER A O 1
ATOM 1862 N N . ASN A 1 230 ? -0.384 -2.572 18.166 1.00 89.12 230 ASN A N 1
ATOM 1863 C CA . ASN A 1 230 ? -0.168 -1.170 18.442 1.00 89.12 230 ASN A CA 1
ATOM 1864 C C . ASN A 1 230 ? -1.473 -0.678 19.105 1.00 89.12 230 ASN A C 1
ATOM 1866 O O . ASN A 1 230 ? -2.273 0.024 18.475 1.00 89.12 230 ASN A O 1
ATOM 1870 N N . PRO A 1 231 ? -1.729 -1.096 20.360 1.00 91.50 231 PRO A N 1
ATOM 1871 C CA . PRO A 1 231 ? -3.029 -0.948 21.025 1.00 91.50 231 PRO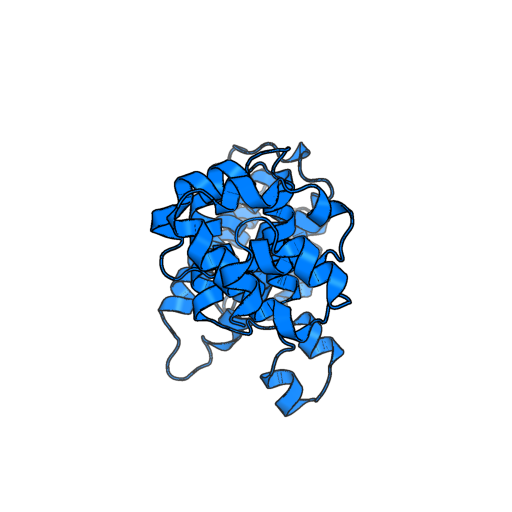 A CA 1
ATOM 1872 C C . PRO A 1 231 ? -3.484 0.510 21.153 1.00 91.50 231 PRO A C 1
ATOM 1874 O O . PRO A 1 231 ? -4.674 0.821 21.121 1.00 91.50 231 PRO A O 1
ATOM 1877 N N . THR A 1 232 ? -2.531 1.435 21.214 1.00 94.56 232 THR A N 1
ATOM 1878 C CA . THR A 1 232 ? -2.794 2.867 21.351 1.00 94.56 232 THR A CA 1
ATOM 1879 C C . THR A 1 232 ? -3.647 3.434 20.217 1.00 94.56 232 THR A C 1
ATOM 1881 O O . THR A 1 232 ? -4.510 4.261 20.488 1.00 94.56 232 THR A O 1
ATOM 1884 N N . PHE A 1 233 ? -3.481 2.982 18.967 1.00 96.19 233 PHE A N 1
ATOM 1885 C CA . PHE A 1 233 ? -4.234 3.543 17.836 1.00 96.19 233 PHE A CA 1
ATOM 1886 C C . PHE A 1 233 ? -5.719 3.192 17.894 1.00 96.19 233 PHE A C 1
ATOM 1888 O O . PHE A 1 233 ? -6.561 4.067 17.683 1.00 96.19 233 PHE A O 1
ATOM 1895 N N . ILE A 1 234 ? -6.059 1.938 18.216 1.00 95.75 234 ILE A N 1
ATOM 1896 C CA . ILE A 1 234 ? -7.464 1.548 18.369 1.00 95.75 234 ILE A CA 1
ATOM 1897 C C . ILE A 1 234 ? -8.084 2.200 19.605 1.00 95.75 234 ILE A C 1
ATOM 1899 O O . ILE A 1 234 ? -9.227 2.643 19.544 1.00 95.75 234 ILE A O 1
ATOM 1903 N N . GLN A 1 235 ? -7.326 2.336 20.696 1.00 96.88 235 GLN A N 1
ATOM 1904 C CA . GLN A 1 235 ? -7.771 3.064 21.881 1.00 96.88 235 GLN A CA 1
ATOM 1905 C C . GLN A 1 235 ? -8.096 4.525 21.544 1.00 96.88 235 GLN A C 1
ATOM 1907 O O . GLN A 1 235 ? -9.177 5.006 21.881 1.00 96.88 235 GLN A O 1
ATOM 1912 N N . THR A 1 236 ? -7.198 5.227 20.846 1.00 96.62 236 THR A N 1
ATOM 1913 C CA . THR A 1 236 ? -7.434 6.610 20.412 1.00 96.62 236 THR A CA 1
ATOM 1914 C C . THR A 1 236 ? -8.655 6.707 19.504 1.00 96.62 236 THR A C 1
ATOM 1916 O O . THR A 1 236 ? -9.476 7.602 19.693 1.00 96.62 236 THR A O 1
ATOM 1919 N N . TYR A 1 237 ? -8.807 5.782 18.553 1.00 96.19 237 TYR A N 1
ATOM 1920 C CA . TYR A 1 237 ? -9.960 5.766 17.659 1.00 96.19 237 TYR A CA 1
ATOM 1921 C C . TYR A 1 237 ? -11.283 5.564 18.413 1.00 96.19 237 TYR A C 1
ATOM 1923 O O . TYR A 1 237 ? -12.218 6.338 18.225 1.00 96.19 237 TYR A O 1
ATOM 1931 N N . LEU A 1 238 ? -11.358 4.580 19.316 1.00 95.56 238 LEU A N 1
ATOM 1932 C CA . LEU A 1 238 ? -12.566 4.326 20.106 1.00 95.56 238 LEU A CA 1
ATOM 1933 C C . LEU A 1 238 ? -12.925 5.501 21.014 1.00 95.56 238 LEU A C 1
ATOM 1935 O O . LEU A 1 238 ? -14.094 5.869 21.075 1.00 95.56 238 LEU A O 1
ATOM 1939 N N . ASN A 1 239 ? -11.938 6.126 21.660 1.00 95.38 239 ASN A N 1
ATOM 1940 C CA . ASN A 1 239 ? -12.175 7.309 22.488 1.00 95.38 239 ASN A CA 1
ATOM 1941 C C . ASN A 1 239 ? -12.769 8.460 21.665 1.00 95.38 239 ASN A C 1
ATOM 1943 O O . ASN A 1 239 ? -13.755 9.060 22.079 1.00 95.38 239 ASN A O 1
ATOM 1947 N N . ARG A 1 240 ? -12.251 8.703 20.454 1.00 93.75 240 ARG A N 1
ATOM 1948 C CA . ARG A 1 240 ? -12.812 9.714 19.545 1.00 93.75 240 ARG A CA 1
ATOM 1949 C C . ARG A 1 240 ? -14.266 9.421 19.166 1.00 93.75 240 ARG A C 1
ATOM 1951 O O . ARG A 1 240 ? -15.074 10.340 19.088 1.00 93.75 240 ARG A O 1
ATOM 1958 N N . LEU A 1 241 ? -14.616 8.153 18.949 1.00 92.88 241 LEU A N 1
ATOM 1959 C CA . LEU A 1 241 ? -16.001 7.763 18.673 1.00 92.88 241 LEU A CA 1
ATOM 1960 C C . LEU A 1 241 ? -16.905 7.890 19.904 1.00 92.88 241 LEU A C 1
ATOM 1962 O O . LEU A 1 241 ? -18.079 8.231 19.773 1.00 92.88 241 LEU A O 1
ATOM 1966 N N . LEU A 1 242 ? -16.371 7.619 21.096 1.00 93.31 242 LEU A N 1
ATOM 1967 C CA . LEU A 1 242 ? -17.075 7.813 22.362 1.00 93.31 242 LEU A CA 1
ATOM 1968 C C . LEU A 1 242 ? -17.351 9.291 22.653 1.00 93.31 242 LEU A C 1
ATOM 1970 O O . LEU A 1 242 ? -18.307 9.580 23.369 1.00 93.31 242 LEU A O 1
ATOM 1974 N N . ASP A 1 243 ? -16.588 10.215 22.073 1.00 91.12 243 ASP A N 1
ATOM 1975 C CA . ASP A 1 243 ? -16.822 11.657 22.190 1.00 91.12 243 ASP A CA 1
ATOM 1976 C C . ASP A 1 243 ? -17.932 12.178 21.258 1.00 91.12 243 ASP A C 1
ATOM 1978 O O . ASP A 1 243 ? -18.399 13.304 21.434 1.00 91.12 243 ASP A O 1
ATOM 1982 N N . LEU A 1 244 ? -18.396 11.376 20.292 1.00 89.31 244 LEU A N 1
ATOM 1983 C CA . LEU A 1 244 ? -19.520 11.740 19.423 1.00 89.31 244 LEU A CA 1
ATOM 1984 C C . LEU A 1 244 ? -20.840 11.771 20.202 1.00 89.31 244 LEU A C 1
ATOM 1986 O O . LEU A 1 244 ? -21.025 11.014 21.156 1.00 89.31 244 LEU A O 1
ATOM 1990 N N . ASP A 1 245 ? -21.794 12.595 19.765 1.00 88.19 245 ASP A N 1
ATOM 1991 C CA . ASP A 1 245 ? -23.137 12.626 20.363 1.00 88.19 245 ASP A CA 1
ATOM 1992 C C . ASP A 1 245 ? -23.854 11.280 20.175 1.00 88.19 245 ASP A C 1
ATOM 1994 O O . ASP A 1 245 ? -24.350 10.696 21.137 1.00 88.19 245 ASP A O 1
ATOM 1998 N N . GLU A 1 246 ? -23.827 10.746 18.951 1.00 90.19 246 GLU A N 1
ATOM 1999 C CA . GLU A 1 246 ? -24.325 9.415 18.608 1.00 90.19 246 GLU A CA 1
ATOM 2000 C C . GLU A 1 246 ? -23.282 8.662 17.773 1.00 90.19 246 GLU A C 1
ATOM 2002 O O . GLU A 1 246 ? -22.707 9.203 16.829 1.00 90.19 246 GLU A O 1
ATOM 2007 N N . ILE A 1 247 ? -23.072 7.380 18.083 1.00 91.19 247 ILE A N 1
ATOM 2008 C CA . ILE A 1 247 ? -22.229 6.490 17.278 1.00 91.19 247 ILE A CA 1
ATOM 2009 C C . ILE A 1 247 ? -23.023 6.021 16.043 1.00 91.19 247 ILE A C 1
ATOM 2011 O O . ILE A 1 247 ? -24.048 5.341 16.206 1.00 91.19 247 ILE A O 1
ATOM 2015 N N . PRO A 1 248 ? -22.553 6.274 14.806 1.00 90.88 248 PRO A N 1
ATOM 2016 C CA . PRO A 1 248 ? -23.221 5.798 13.597 1.00 90.88 248 PRO A CA 1
ATOM 2017 C C . PRO A 1 248 ? -23.376 4.269 13.562 1.00 90.88 248 PRO A C 1
ATOM 2019 O O . PRO A 1 248 ? -22.443 3.520 13.856 1.00 90.88 248 PRO A O 1
ATOM 2022 N N . ASN A 1 249 ? -24.551 3.785 13.140 1.00 91.50 249 ASN A N 1
ATOM 2023 C CA . ASN A 1 249 ? -24.862 2.346 13.087 1.00 91.50 249 ASN A CA 1
ATOM 2024 C C . ASN A 1 249 ? -23.889 1.538 12.214 1.00 91.50 249 ASN A C 1
ATOM 2026 O O . ASN A 1 249 ? -23.624 0.373 12.510 1.00 91.50 249 ASN A O 1
ATOM 2030 N N . GLU A 1 250 ? -23.388 2.133 11.131 1.00 91.31 250 GLU A N 1
ATOM 2031 C CA . GLU A 1 250 ? -22.398 1.503 10.252 1.00 91.31 250 GLU A CA 1
ATOM 2032 C C . GLU A 1 250 ? -21.073 1.249 10.986 1.00 91.31 250 GLU A C 1
ATOM 2034 O O . GLU A 1 250 ? -20.587 0.119 10.993 1.00 91.31 250 GLU A O 1
ATOM 2039 N N . ILE A 1 251 ? -20.563 2.259 11.699 1.00 92.38 251 ILE A N 1
ATOM 2040 C CA . ILE A 1 251 ? -19.323 2.184 12.481 1.00 92.38 251 ILE A CA 1
ATOM 2041 C C . ILE A 1 251 ? -19.482 1.169 13.612 1.00 92.38 251 ILE A C 1
ATOM 2043 O O . ILE A 1 251 ? -18.623 0.308 13.804 1.00 92.38 251 ILE A O 1
ATOM 2047 N N . PHE A 1 252 ? -20.617 1.218 14.318 1.00 94.19 252 PHE A N 1
ATOM 2048 C CA . PHE A 1 252 ? -20.905 0.284 15.400 1.00 94.19 252 PHE A CA 1
ATOM 2049 C C . PHE A 1 252 ? -20.859 -1.173 14.924 1.00 94.19 252 PHE A C 1
ATOM 2051 O O . PHE A 1 252 ? -20.151 -1.994 15.504 1.00 94.19 252 PHE A O 1
ATOM 2058 N N . LYS A 1 253 ? -21.568 -1.500 13.834 1.00 93.31 253 LYS A N 1
ATOM 2059 C CA . LYS A 1 253 ? -21.571 -2.861 13.273 1.00 93.31 253 LYS A CA 1
ATOM 2060 C C . LYS A 1 253 ? -20.168 -3.313 12.878 1.00 93.31 253 LYS A C 1
ATOM 2062 O O . LYS A 1 253 ? -19.810 -4.451 13.177 1.00 93.31 253 LYS A O 1
ATOM 2067 N N . HIS A 1 254 ? -19.387 -2.434 12.253 1.00 93.44 254 HIS A N 1
ATOM 2068 C CA . HIS A 1 254 ? -18.023 -2.736 11.814 1.00 93.44 254 HIS A CA 1
ATOM 2069 C C . HIS A 1 254 ? -17.094 -3.065 12.990 1.00 93.44 254 HIS A C 1
ATOM 2071 O O . HIS A 1 254 ? -16.418 -4.093 12.985 1.00 93.44 254 HIS A O 1
ATOM 2077 N N . ILE A 1 255 ? -17.115 -2.242 14.045 1.00 94.75 255 ILE A N 1
ATOM 2078 C CA . ILE A 1 255 ? -16.298 -2.457 15.251 1.00 94.75 255 ILE A CA 1
ATOM 2079 C C . ILE A 1 255 ? -16.695 -3.750 15.961 1.00 94.75 255 ILE A C 1
ATOM 2081 O O . ILE A 1 255 ? -15.826 -4.530 16.346 1.00 94.75 255 ILE A O 1
ATOM 2085 N N . ILE A 1 256 ? -17.995 -4.024 16.102 1.00 95.12 256 ILE A N 1
ATOM 2086 C CA . ILE A 1 256 ? -18.464 -5.242 16.772 1.00 95.12 256 ILE A CA 1
ATOM 2087 C C . ILE A 1 256 ? -18.073 -6.500 15.988 1.00 95.12 256 ILE A C 1
ATOM 2089 O O . ILE A 1 256 ? -17.635 -7.475 16.604 1.00 95.12 256 ILE A O 1
ATOM 2093 N N . GLN A 1 257 ? -18.150 -6.474 14.652 1.00 93.94 257 GLN A N 1
ATOM 2094 C CA . GLN A 1 257 ? -17.721 -7.592 13.799 1.00 93.94 257 GLN A CA 1
ATOM 2095 C C . GLN A 1 257 ? -16.247 -7.966 14.005 1.00 93.94 257 GLN A C 1
ATOM 2097 O O . GLN A 1 257 ? -15.903 -9.145 13.932 1.00 93.94 257 GLN A O 1
ATOM 2102 N N . LEU A 1 258 ? -15.390 -6.986 14.298 1.00 90.94 258 LEU A N 1
ATOM 2103 C CA . LEU A 1 258 ? -13.951 -7.176 14.499 1.00 90.94 258 LEU A CA 1
ATOM 2104 C C . LEU A 1 258 ? -13.514 -7.051 15.970 1.00 90.94 258 LEU A C 1
ATOM 2106 O O . LEU A 1 258 ? -12.319 -7.045 16.269 1.00 90.94 258 LEU A O 1
ATOM 2110 N N . SER A 1 259 ? -14.466 -7.013 16.906 1.00 93.12 259 SER A N 1
ATOM 2111 C CA . SER A 1 259 ? -14.211 -6.799 18.338 1.00 93.12 259 SER A CA 1
ATOM 2112 C C . SER A 1 259 ? -13.264 -7.829 18.955 1.00 93.12 259 SER A C 1
ATOM 2114 O O . SER A 1 259 ? -12.545 -7.498 19.894 1.00 93.12 259 SER A O 1
ATOM 2116 N N . GLY A 1 260 ? -13.187 -9.040 18.392 1.00 90.94 260 GLY A N 1
ATOM 2117 C CA . GLY A 1 260 ? -12.258 -10.092 18.818 1.00 90.94 260 GLY A CA 1
ATOM 2118 C C . GLY A 1 260 ? -10.776 -9.687 18.790 1.00 90.94 260 GLY A C 1
ATOM 2119 O O . GLY A 1 260 ? -9.991 -10.200 19.590 1.00 90.94 260 GLY A O 1
ATOM 2120 N N . PHE A 1 261 ? -10.390 -8.747 17.918 1.00 88.94 261 PHE A N 1
ATOM 2121 C CA . PHE A 1 261 ? -9.041 -8.169 17.913 1.00 88.94 261 PHE A CA 1
ATOM 2122 C C . PHE A 1 261 ? -8.836 -7.164 19.052 1.00 88.94 261 PHE A C 1
ATOM 2124 O O . PHE A 1 261 ? -7.740 -7.048 19.586 1.00 88.94 261 PHE A O 1
ATOM 2131 N N . ILE A 1 262 ? -9.896 -6.462 19.448 1.00 92.88 262 ILE A N 1
ATOM 2132 C CA . ILE A 1 262 ? -9.845 -5.333 20.380 1.00 92.88 262 ILE A CA 1
ATOM 2133 C C . ILE A 1 262 ? -9.900 -5.814 21.833 1.00 92.88 262 ILE A C 1
ATOM 2135 O O . ILE A 1 262 ? -9.110 -5.377 22.671 1.00 92.88 262 ILE A O 1
ATOM 2139 N N . VAL A 1 263 ? -10.796 -6.758 22.139 1.00 93.75 263 VAL A N 1
ATOM 2140 C CA . VAL A 1 263 ? -11.055 -7.234 23.513 1.00 93.75 263 VAL A CA 1
ATOM 2141 C C . VAL A 1 263 ? -9.844 -7.879 24.189 1.00 93.75 263 VAL A C 1
ATOM 2143 O O . VAL A 1 263 ? -9.814 -7.991 25.409 1.00 93.75 263 VAL A O 1
ATOM 2146 N N . GLN A 1 264 ? -8.829 -8.284 23.426 1.00 87.56 264 GLN A N 1
ATOM 2147 C CA . GLN A 1 264 ? -7.595 -8.848 23.976 1.00 87.56 264 GLN A CA 1
ATOM 2148 C C . GLN A 1 264 ? -6.783 -7.826 24.784 1.00 87.56 264 GLN A C 1
ATOM 2150 O O . GLN A 1 264 ? -6.059 -8.215 25.701 1.00 87.56 264 GLN A O 1
ATOM 2155 N N . LYS A 1 265 ? -6.906 -6.532 24.458 1.00 90.00 265 LYS A N 1
ATOM 2156 C CA . LYS A 1 265 ? -6.187 -5.434 25.125 1.00 90.00 265 LYS A CA 1
ATOM 2157 C C . LYS A 1 265 ? -7.111 -4.367 25.717 1.00 90.00 265 LYS A C 1
ATOM 2159 O O . LYS A 1 265 ? -6.724 -3.736 26.693 1.00 90.00 265 LYS A O 1
ATOM 2164 N N . HIS A 1 266 ? -8.315 -4.200 25.168 1.00 93.62 266 HIS A N 1
ATOM 2165 C CA . HIS A 1 266 ? -9.243 -3.107 25.489 1.00 93.62 266 HIS A CA 1
ATOM 2166 C C . HIS A 1 266 ? -10.693 -3.597 25.645 1.00 93.62 26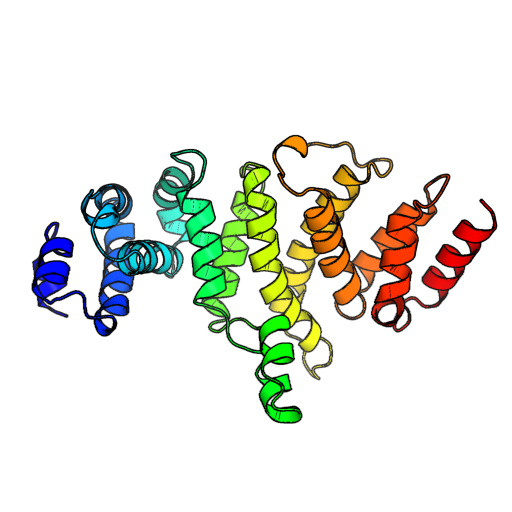6 HIS A C 1
ATOM 2168 O O . HIS A 1 266 ? -11.618 -3.101 24.997 1.00 93.62 266 HIS A O 1
ATOM 2174 N N . ALA A 1 267 ? -10.905 -4.636 26.458 1.00 93.69 267 ALA A N 1
ATOM 2175 C CA . ALA A 1 267 ? -12.243 -5.185 26.701 1.00 93.69 267 ALA A CA 1
ATOM 2176 C C . ALA A 1 267 ? -13.202 -4.162 27.337 1.00 93.69 267 ALA A C 1
ATOM 2178 O O . ALA A 1 267 ? -14.380 -4.117 26.990 1.00 93.69 267 ALA A O 1
ATOM 2179 N N . ASP A 1 268 ? -12.684 -3.336 28.241 1.00 94.88 268 ASP A N 1
ATOM 2180 C CA . ASP A 1 268 ? -13.371 -2.225 28.896 1.00 94.88 268 ASP A CA 1
ATOM 2181 C C . ASP A 1 268 ? -13.898 -1.191 27.891 1.00 94.88 268 ASP A C 1
ATOM 2183 O O . ASP A 1 268 ? -15.090 -0.886 27.908 1.00 94.88 268 ASP A O 1
ATOM 2187 N N . LEU A 1 269 ? -13.068 -0.746 26.942 1.00 94.69 269 LEU A N 1
ATOM 2188 C CA . LEU A 1 269 ? -13.491 0.223 25.921 1.00 94.69 269 LEU A CA 1
ATOM 2189 C C . LEU A 1 269 ? -14.593 -0.325 25.010 1.00 94.69 269 LEU A C 1
ATOM 2191 O O . LEU A 1 269 ? -15.482 0.418 24.603 1.00 94.69 269 LEU A O 1
ATOM 2195 N N . ILE A 1 270 ? -14.585 -1.627 24.709 1.00 95.88 270 ILE A N 1
ATOM 2196 C CA . ILE A 1 270 ? -15.680 -2.250 23.953 1.00 95.88 270 ILE A CA 1
ATOM 2197 C C . ILE A 1 270 ? -16.985 -2.237 24.752 1.00 95.88 270 ILE A C 1
ATOM 2199 O O . ILE A 1 270 ? -18.046 -1.987 24.174 1.00 95.88 270 ILE A O 1
ATOM 2203 N N . VAL A 1 271 ? -16.928 -2.471 26.067 1.00 94.88 271 VAL A N 1
ATOM 2204 C CA . VAL A 1 271 ? -18.111 -2.380 26.935 1.00 94.88 271 VAL A CA 1
ATOM 2205 C C . VAL A 1 271 ? -18.657 -0.955 26.939 1.00 94.88 271 VAL A C 1
ATOM 2207 O O . VAL A 1 271 ? -19.851 -0.771 26.707 1.00 94.88 271 VAL A O 1
ATOM 2210 N N . GLU A 1 272 ? -17.803 0.049 27.132 1.00 95.06 272 GLU A N 1
ATOM 2211 C CA . GLU A 1 272 ? -18.202 1.461 27.097 1.00 95.06 272 GLU A CA 1
ATOM 2212 C C . GLU A 1 272 ? -18.816 1.851 25.747 1.00 95.06 272 GLU A C 1
ATOM 2214 O O . GLU A 1 272 ? -19.888 2.459 25.700 1.00 95.06 272 GLU A O 1
ATOM 2219 N N . PHE A 1 273 ? -18.197 1.418 24.647 1.00 94.62 273 PHE A N 1
ATOM 2220 C CA . PHE A 1 273 ? -18.694 1.638 23.290 1.00 94.62 273 PHE A CA 1
ATOM 2221 C C . PHE A 1 273 ? -20.084 1.020 23.068 1.00 94.62 273 PHE A C 1
ATOM 2223 O O . PHE A 1 273 ? -20.971 1.661 22.497 1.00 94.62 273 PHE A O 1
ATOM 2230 N N . CYS A 1 274 ? -20.318 -0.194 23.579 1.00 94.19 274 CYS A N 1
ATOM 2231 C CA . CYS A 1 274 ? -21.638 -0.831 23.557 1.00 94.19 274 CYS A CA 1
ATOM 2232 C C . CYS A 1 274 ? -22.666 -0.072 24.402 1.00 94.19 274 CYS A C 1
ATOM 2234 O O . CYS A 1 274 ? -23.791 0.134 23.950 1.00 94.19 274 CYS A O 1
ATOM 2236 N N . LEU A 1 275 ? -22.291 0.354 25.611 1.00 93.81 275 LEU A N 1
ATOM 2237 C CA . LEU A 1 275 ? -23.182 1.083 26.513 1.00 93.81 275 LEU A CA 1
ATOM 2238 C C . LEU A 1 275 ? -23.610 2.422 25.917 1.00 93.81 275 LEU A C 1
ATOM 2240 O O . LEU A 1 275 ? -24.802 2.732 25.932 1.00 93.81 275 LEU A O 1
ATOM 2244 N N . LYS A 1 276 ? -22.677 3.183 25.330 1.00 92.44 276 LYS A N 1
ATOM 2245 C CA . LYS A 1 276 ? -23.006 4.453 24.677 1.00 92.44 276 LYS A CA 1
ATOM 2246 C C . LYS A 1 276 ? -24.038 4.267 23.563 1.00 92.44 276 LYS A C 1
ATOM 2248 O O . LYS A 1 276 ? -24.975 5.053 23.484 1.00 92.44 276 LYS A O 1
ATOM 2253 N N . LYS A 1 277 ? -23.938 3.194 22.770 1.00 90.88 277 LYS A N 1
ATOM 2254 C CA . LYS A 1 277 ? -24.907 2.917 21.698 1.00 90.88 277 LYS A CA 1
ATOM 2255 C C . LYS A 1 277 ? -26.304 2.511 22.190 1.00 90.88 277 LYS A C 1
ATOM 2257 O O . LYS A 1 277 ? -27.252 2.576 21.420 1.00 90.88 277 LYS A O 1
ATOM 2262 N N . ILE A 1 278 ? -26.430 2.042 23.431 1.00 86.62 278 ILE A N 1
ATOM 2263 C CA . ILE A 1 278 ? -27.720 1.655 24.027 1.00 86.62 278 ILE A CA 1
ATOM 2264 C C . ILE A 1 278 ? -28.410 2.858 24.688 1.00 86.62 278 ILE A C 1
ATOM 2266 O O . ILE A 1 278 ? -29.636 2.889 24.773 1.00 86.62 278 ILE A O 1
ATOM 2270 N N . ILE A 1 279 ? -27.627 3.807 25.207 1.00 78.88 279 ILE A N 1
ATOM 2271 C CA . ILE A 1 279 ? -28.122 4.953 25.985 1.00 78.88 279 ILE A CA 1
ATOM 2272 C C . ILE A 1 279 ? -28.594 6.106 25.082 1.00 78.88 279 ILE A C 1
ATOM 2274 O O . ILE A 1 279 ? -29.473 6.864 25.497 1.00 78.88 279 ILE A O 1
ATOM 2278 N N . VAL A 1 280 ? -28.017 6.231 23.883 1.00 65.31 280 VAL A N 1
ATOM 2279 C CA . VAL A 1 280 ? -28.379 7.217 22.848 1.00 65.31 280 VAL A CA 1
ATOM 2280 C C . VAL A 1 280 ? -29.275 6.564 21.804 1.00 65.31 280 VAL A C 1
ATOM 2282 O O . VAL A 1 280 ? -30.331 7.157 21.494 1.00 65.31 280 VAL A O 1
#

Radius of gyration: 21.68 Å; chains: 1; bounding box: 54×45×61 Å